Protein AF-A0A958D9F0-F1 (afdb_monomer_lite)

Radius of gyration: 29.52 Å; chains: 1; bounding box: 54×74×87 Å

Sequence (270 aa):
QAGATTAYIAANFNNSGSPGTISNWMLTPEMSMSDGDTLSFWTRTVTGSTFPDRLQVRLSTAGSSTNVGVGANDVGDFTTLLLDINPSLLQGGYPDDWAQYTITLSGLPGGMADGRVAWRYFVTDAGPTGANSNYIGIDTVEYVAGMAEPCTALADIPWLSVSPSNGSNGGGTNTNVTATFDSTGLADGVYTGNLCITSNDPDAGPGNGTDLVIVPVTLTVRPPTAVVVTNLAAESADLPAGGTAAAVSAFLAALLTVVVVSYRQRRQRR

Secondary structure (DSSP, 8-state):
--SSTT-SEEEEGGGS-SSEEEEEEEEPPPEEEETT-EEEEEEE--TT--SPP-EEEEEE-STT-----SSTT--TT--EEEEEESTT--TT-S-SS-EEEEEE----GGGEEEEEEEEEEEEEEESTTSSS--EEEEEEEEEE------S--TTT-TTEEEESSS----TT-----EEEE--TTPPSEEEEEEEEEE---SS--TTTSSSEEEEEEEEEE--------TT---------TTPPPPP-----------------PPPPP-

Structure (mmCIF, N/CA/C/O backbone):
data_AF-A0A958D9F0-F1
#
_entry.id   AF-A0A958D9F0-F1
#
loop_
_atom_site.group_PDB
_atom_site.id
_atom_site.type_symbol
_atom_site.label_atom_id
_atom_site.label_alt_id
_atom_site.label_comp_id
_atom_site.label_asym_id
_atom_site.label_entity_id
_atom_site.label_seq_id
_atom_site.pdbx_PDB_ins_code
_atom_site.Cartn_x
_atom_site.Cartn_y
_atom_site.Cartn_z
_atom_site.occupancy
_atom_site.B_iso_or_equiv
_atom_site.auth_seq_id
_atom_site.auth_comp_id
_atom_site.auth_asym_id
_atom_site.auth_atom_id
_atom_site.pdbx_PDB_model_num
ATOM 1 N N . GLN A 1 1 ? -0.375 -14.388 -13.442 1.00 80.38 1 GLN A N 1
ATOM 2 C CA . GLN A 1 1 ? -0.510 -13.550 -14.648 1.00 80.38 1 GLN A CA 1
ATOM 3 C C . GLN A 1 1 ? -1.707 -14.047 -15.446 1.00 80.38 1 GLN A C 1
ATOM 5 O O . GLN A 1 1 ? -1.878 -15.260 -15.538 1.00 80.38 1 GLN A O 1
ATOM 10 N N . ALA A 1 2 ? -2.558 -13.153 -15.945 1.00 80.00 2 ALA A N 1
ATOM 11 C CA . ALA A 1 2 ? -3.801 -13.494 -16.636 1.00 80.00 2 ALA A CA 1
ATOM 12 C C . ALA A 1 2 ? -3.935 -12.720 -17.957 1.00 80.00 2 ALA A C 1
ATOM 14 O O . ALA A 1 2 ? -3.364 -11.653 -18.122 1.00 80.00 2 ALA A O 1
ATOM 15 N N . GLY A 1 3 ? -4.725 -13.243 -18.897 1.00 88.12 3 GLY A N 1
ATOM 16 C CA . GLY A 1 3 ? -4.931 -12.606 -20.201 1.00 88.12 3 GLY A CA 1
ATOM 17 C C . GLY A 1 3 ? -3.879 -12.979 -21.253 1.00 88.12 3 GLY A C 1
ATOM 18 O O . GLY A 1 3 ? -3.130 -13.944 -21.103 1.00 88.12 3 GLY A O 1
ATOM 19 N N . ALA A 1 4 ? -3.879 -12.250 -22.374 1.00 88.12 4 ALA A N 1
ATOM 20 C CA . ALA A 1 4 ? -2.967 -12.503 -23.490 1.00 88.12 4 ALA A CA 1
ATOM 21 C C . ALA A 1 4 ? -1.508 -12.184 -23.120 1.00 88.12 4 ALA A C 1
ATOM 23 O O . ALA A 1 4 ? -1.243 -11.352 -22.258 1.00 88.12 4 ALA A O 1
ATOM 24 N N . THR A 1 5 ? -0.547 -12.780 -23.830 1.00 83.50 5 THR A N 1
ATOM 25 C CA . THR A 1 5 ? 0.891 -12.653 -23.525 1.00 83.50 5 THR A CA 1
ATOM 26 C C . THR A 1 5 ? 1.412 -11.215 -23.522 1.00 83.50 5 THR A C 1
ATOM 28 O O . THR A 1 5 ? 2.431 -10.960 -22.899 1.00 83.50 5 THR A O 1
ATOM 31 N N . THR A 1 6 ? 0.741 -10.279 -24.198 1.00 85.81 6 THR A N 1
ATOM 32 C CA . THR A 1 6 ? 1.106 -8.851 -24.256 1.00 85.81 6 THR A CA 1
ATOM 33 C C . THR A 1 6 ? 0.121 -7.943 -23.513 1.00 85.81 6 THR A C 1
ATOM 35 O O . THR A 1 6 ? 0.161 -6.729 -23.690 1.00 85.81 6 THR A O 1
ATOM 38 N N . ALA A 1 7 ? -0.806 -8.503 -22.734 1.00 91.62 7 ALA A N 1
ATOM 39 C CA . ALA A 1 7 ? -1.847 -7.752 -22.037 1.00 91.62 7 ALA A CA 1
ATOM 40 C C . ALA A 1 7 ? -1.385 -7.326 -20.637 1.00 91.62 7 ALA A C 1
ATOM 42 O O . ALA A 1 7 ? -1.917 -7.787 -19.639 1.00 91.62 7 ALA A O 1
ATOM 43 N N . TYR A 1 8 ? -0.384 -6.451 -20.571 1.00 95.69 8 TYR A N 1
ATOM 44 C CA . TYR A 1 8 ? 0.143 -5.915 -19.316 1.00 95.69 8 TYR A CA 1
ATOM 45 C C . TYR A 1 8 ? 0.660 -4.488 -19.517 1.00 95.69 8 TYR A C 1
ATOM 47 O O . TYR A 1 8 ? 0.992 -4.093 -20.638 1.00 95.69 8 TYR A O 1
ATOM 55 N N . ILE A 1 9 ? 0.733 -3.699 -18.443 1.00 96.69 9 ILE A N 1
ATOM 56 C CA . ILE A 1 9 ? 1.327 -2.359 -18.516 1.00 96.69 9 ILE A CA 1
ATOM 57 C C . ILE A 1 9 ? 2.844 -2.462 -18.409 1.00 96.69 9 ILE A C 1
ATOM 59 O O . ILE A 1 9 ? 3.362 -3.297 -17.667 1.00 96.69 9 ILE A O 1
ATOM 63 N N . ALA A 1 10 ? 3.566 -1.617 -19.142 1.00 97.31 10 ALA A N 1
ATOM 64 C CA . ALA A 1 10 ? 5.017 -1.657 -19.159 1.00 97.31 10 ALA A CA 1
ATOM 65 C C . ALA A 1 10 ? 5.670 -0.279 -19.252 1.00 97.31 10 ALA A C 1
ATOM 67 O O . ALA A 1 10 ? 5.085 0.679 -19.756 1.00 97.31 10 ALA A O 1
ATOM 68 N N . ALA A 1 11 ? 6.916 -0.220 -18.794 1.00 97.56 11 ALA A N 1
ATOM 69 C CA . ALA A 1 11 ? 7.827 0.908 -18.947 1.00 97.5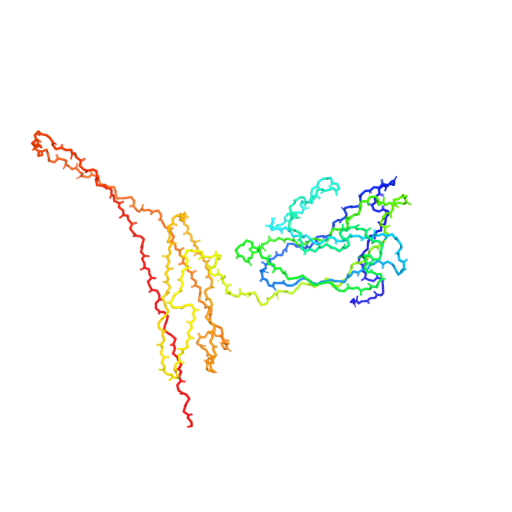6 11 ALA A CA 1
ATOM 70 C C . ALA A 1 11 ? 9.237 0.379 -19.228 1.00 97.56 11 ALA A C 1
ATOM 72 O O . ALA A 1 11 ? 9.527 -0.786 -18.950 1.00 97.56 11 ALA A O 1
ATOM 73 N N . ASN A 1 12 ? 10.111 1.211 -19.792 1.00 97.38 12 ASN A N 1
ATOM 74 C CA . ASN A 1 12 ? 11.469 0.794 -20.128 1.00 97.38 12 ASN A CA 1
ATOM 75 C C . ASN A 1 12 ? 12.498 1.899 -19.872 1.00 97.38 12 ASN A C 1
ATOM 77 O O . ASN A 1 12 ? 12.162 2.999 -19.431 1.00 97.38 12 ASN A O 1
ATOM 81 N N . PHE A 1 13 ? 13.761 1.599 -20.156 1.00 96.62 13 PHE A N 1
ATOM 82 C CA . PHE A 1 13 ? 14.890 2.504 -19.955 1.00 96.62 13 PHE A CA 1
ATOM 83 C C . PHE A 1 13 ? 14.732 3.869 -20.654 1.00 96.62 13 PHE A C 1
ATOM 85 O O . PHE A 1 13 ? 15.334 4.845 -20.223 1.00 96.62 13 PHE A O 1
ATOM 92 N N . ASN A 1 14 ? 13.893 4.003 -21.692 1.00 96.81 14 ASN A N 1
ATOM 93 C CA . ASN A 1 14 ? 13.669 5.287 -22.376 1.00 96.81 14 ASN A CA 1
ATOM 94 C C . ASN A 1 14 ? 12.829 6.281 -21.561 1.00 96.81 14 ASN A C 1
ATOM 96 O O . ASN A 1 14 ? 12.623 7.414 -21.991 1.00 96.81 14 ASN A O 1
ATOM 100 N N . ASN A 1 15 ? 12.340 5.888 -20.385 1.00 95.12 15 ASN A N 1
ATOM 101 C CA . ASN A 1 15 ? 11.596 6.758 -19.481 1.00 95.12 15 ASN A CA 1
ATOM 102 C C . ASN A 1 15 ? 12.485 7.731 -18.671 1.00 95.12 15 ASN A C 1
ATOM 104 O O . ASN A 1 15 ? 12.001 8.356 -17.728 1.00 95.12 15 ASN A O 1
ATOM 108 N N . SER A 1 16 ? 13.763 7.895 -19.026 1.00 92.38 16 SER A N 1
ATOM 109 C CA . SER A 1 16 ? 14.642 8.955 -18.516 1.00 92.38 16 SER A CA 1
ATOM 110 C C . SER A 1 16 ? 15.603 9.478 -19.589 1.00 92.38 16 SER A C 1
ATOM 112 O O . SER A 1 16 ? 15.733 8.902 -20.666 1.00 92.38 16 SER A O 1
ATOM 114 N N . GLY A 1 17 ? 16.320 10.565 -19.272 1.00 86.56 17 GLY A N 1
ATOM 115 C CA . GLY A 1 17 ? 17.496 11.000 -20.037 1.00 86.56 17 GLY A CA 1
ATOM 116 C C . GLY A 1 17 ? 18.669 10.010 -19.951 1.00 86.56 17 GLY A C 1
ATOM 117 O O . GLY A 1 17 ? 18.538 8.941 -19.357 1.00 86.56 17 GLY A O 1
ATOM 118 N N . SER A 1 18 ? 19.818 10.374 -20.533 1.00 85.38 18 SER A N 1
ATOM 119 C CA . SER A 1 18 ? 20.969 9.475 -20.707 1.00 85.38 18 SER A CA 1
ATOM 120 C C . SER A 1 18 ? 22.275 10.066 -20.134 1.00 85.38 18 SER A C 1
ATOM 122 O O . SER A 1 18 ? 22.857 10.940 -20.781 1.00 85.38 18 SER A O 1
ATOM 124 N N . PRO A 1 19 ? 22.765 9.604 -18.963 1.00 88.19 19 PRO A N 1
ATOM 125 C CA . PRO A 1 19 ? 22.034 8.838 -17.951 1.00 88.19 19 PRO A CA 1
ATOM 126 C C . PRO A 1 19 ? 21.016 9.718 -17.205 1.00 88.19 19 PRO A C 1
ATOM 128 O O . PRO A 1 19 ? 21.097 10.949 -17.211 1.00 88.19 19 PRO A O 1
ATOM 131 N N . GLY A 1 20 ? 20.043 9.090 -16.554 1.00 95.44 20 GLY A N 1
ATOM 132 C CA . GLY A 1 20 ? 18.976 9.773 -15.832 1.00 95.44 20 GLY A CA 1
ATOM 133 C C . GLY A 1 20 ? 18.489 9.005 -14.608 1.00 95.44 20 GLY A C 1
ATOM 134 O O . GLY A 1 20 ? 19.085 8.024 -14.172 1.00 95.44 20 GLY A O 1
ATOM 135 N N . THR A 1 21 ? 17.398 9.486 -14.017 1.00 97.88 21 THR A N 1
ATOM 136 C CA . THR A 1 21 ? 16.656 8.761 -12.978 1.00 97.88 21 THR A CA 1
ATOM 137 C C . THR A 1 21 ? 15.230 8.572 -13.464 1.00 97.88 21 THR A C 1
ATOM 139 O O . THR A 1 21 ? 14.540 9.558 -13.729 1.00 97.88 21 THR A O 1
ATOM 142 N N . ILE A 1 22 ? 14.794 7.323 -13.603 1.00 98.44 22 ILE A N 1
ATOM 143 C CA . ILE A 1 22 ? 13.391 7.004 -13.866 1.00 98.44 22 ILE A CA 1
ATOM 144 C C . ILE A 1 22 ? 12.630 7.143 -12.551 1.00 98.44 22 ILE A C 1
ATOM 146 O O . ILE A 1 22 ? 13.085 6.665 -11.515 1.00 98.44 22 ILE A O 1
ATOM 150 N N . SER A 1 23 ? 11.473 7.799 -12.597 1.00 98.06 23 SER A N 1
ATOM 151 C CA . SER A 1 23 ? 10.522 7.880 -11.487 1.00 98.06 23 SER A CA 1
ATOM 152 C C . SER A 1 23 ? 9.098 7.923 -12.043 1.00 98.06 23 SER A C 1
ATOM 154 O O . SER A 1 23 ? 8.400 8.931 -11.925 1.00 98.06 23 SER A O 1
ATOM 156 N N . ASN A 1 24 ? 8.677 6.830 -12.678 1.00 97.81 24 ASN A N 1
ATOM 157 C CA . ASN A 1 24 ? 7.321 6.707 -13.211 1.00 97.81 24 ASN A CA 1
ATOM 158 C C . ASN A 1 24 ? 6.371 6.222 -12.124 1.00 97.81 24 ASN A C 1
ATOM 160 O O . ASN A 1 24 ? 6.709 5.288 -11.398 1.00 97.81 24 ASN A O 1
ATOM 164 N N . TRP A 1 25 ? 5.173 6.795 -12.076 1.00 98.44 25 TRP A N 1
ATOM 165 C CA . TRP A 1 25 ? 4.159 6.466 -11.082 1.00 98.44 25 TRP A CA 1
ATOM 166 C C . TRP A 1 25 ? 2.880 5.956 -11.747 1.00 98.44 25 TRP A C 1
ATOM 168 O O . TRP A 1 25 ? 2.369 6.576 -12.678 1.00 98.44 25 TRP A O 1
ATOM 178 N N . MET A 1 26 ? 2.350 4.847 -11.237 1.00 98.00 26 MET A N 1
ATOM 179 C CA . MET A 1 26 ? 1.014 4.341 -11.547 1.00 98.00 26 MET A CA 1
ATOM 180 C C . MET A 1 26 ? 0.221 4.256 -10.247 1.00 98.00 26 MET A C 1
ATOM 182 O O . MET A 1 26 ? 0.667 3.608 -9.304 1.00 98.00 26 MET A O 1
ATOM 186 N N . LEU A 1 27 ? -0.929 4.922 -10.194 1.00 98.50 27 LEU A N 1
ATOM 187 C CA . LEU A 1 27 ? -1.741 5.067 -8.987 1.00 98.50 27 LEU A CA 1
ATOM 188 C C . LEU A 1 27 ? -3.042 4.276 -9.144 1.00 98.50 27 LEU A C 1
ATOM 190 O O . LEU A 1 27 ? -3.642 4.276 -10.221 1.00 98.50 27 LEU A O 1
ATOM 194 N N . THR A 1 28 ? -3.518 3.664 -8.061 1.00 98.06 28 THR A N 1
ATOM 195 C CA . THR A 1 28 ? -4.908 3.200 -7.978 1.00 98.06 28 THR A CA 1
ATOM 196 C C . THR A 1 28 ? -5.877 4.390 -8.029 1.00 98.06 28 THR A C 1
ATOM 198 O O . THR A 1 28 ? -5.483 5.529 -7.736 1.00 98.06 28 THR A O 1
ATOM 201 N N . PRO A 1 29 ? -7.172 4.165 -8.322 1.00 97.56 29 PRO A N 1
ATOM 202 C CA . PRO A 1 29 ? -8.240 5.036 -7.834 1.00 97.56 29 PRO A CA 1
ATOM 203 C C . PRO A 1 29 ? -8.142 5.262 -6.314 1.00 97.56 29 PRO A C 1
ATOM 205 O O . PRO A 1 29 ? -7.420 4.546 -5.618 1.00 97.56 29 PRO A O 1
ATOM 208 N N . GLU A 1 30 ? -8.858 6.267 -5.809 1.00 96.31 30 GLU A N 1
ATOM 209 C CA . GLU A 1 30 ? -9.029 6.409 -4.362 1.00 96.31 30 GLU A CA 1
ATOM 210 C C . GLU A 1 30 ? -9.806 5.200 -3.844 1.00 96.31 30 GLU A C 1
ATOM 212 O O . GLU A 1 30 ? -10.760 4.743 -4.479 1.00 96.31 30 GLU A O 1
ATOM 217 N N . MET A 1 31 ? -9.354 4.665 -2.721 1.00 94.06 31 MET A N 1
ATOM 218 C CA . MET A 1 31 ? -9.863 3.445 -2.121 1.00 94.06 31 MET A CA 1
ATOM 219 C C . MET A 1 31 ? -9.919 3.601 -0.607 1.00 94.06 31 MET A C 1
ATOM 221 O O . MET A 1 31 ? -9.031 4.212 -0.010 1.00 94.06 31 MET A O 1
ATOM 225 N N . SER A 1 32 ? -10.944 3.007 -0.005 1.00 90.69 32 SER A N 1
ATOM 226 C CA . SER A 1 32 ? -11.011 2.814 1.440 1.00 90.69 32 SER A CA 1
ATOM 227 C C . SER A 1 32 ? -10.245 1.546 1.793 1.00 90.69 32 SER A C 1
ATOM 229 O O . SER A 1 32 ? -10.566 0.475 1.281 1.00 90.69 32 SER A O 1
ATOM 231 N N . MET A 1 33 ? -9.224 1.687 2.633 1.00 92.56 33 MET A N 1
ATOM 232 C CA . MET A 1 33 ? -8.321 0.617 3.053 1.00 92.56 33 MET A CA 1
ATOM 233 C C . MET A 1 33 ? -8.465 0.337 4.540 1.00 92.56 33 MET A C 1
ATOM 235 O O . MET A 1 3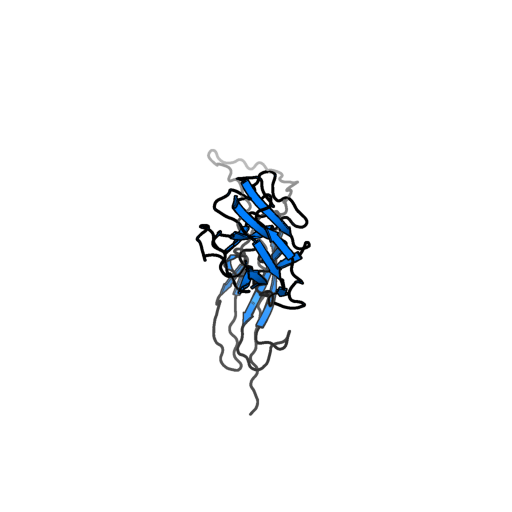3 ? -8.760 1.236 5.326 1.00 92.56 33 MET A O 1
ATOM 239 N N . SER A 1 34 ? -8.220 -0.906 4.926 1.00 87.75 34 SER A N 1
ATOM 240 C CA . SER A 1 34 ? -8.181 -1.385 6.302 1.00 87.75 34 SER A CA 1
ATOM 241 C C . SER A 1 34 ? -6.935 -2.234 6.542 1.00 87.75 34 SER A C 1
ATOM 243 O O . SER A 1 34 ? -6.392 -2.866 5.631 1.00 87.75 34 SER A O 1
ATOM 245 N N . ASP A 1 35 ? -6.471 -2.247 7.787 1.00 84.75 35 ASP A N 1
ATOM 246 C CA . ASP A 1 35 ? -5.436 -3.183 8.210 1.00 84.75 35 ASP A CA 1
ATOM 247 C C . ASP A 1 35 ? -5.931 -4.625 7.994 1.00 84.75 35 ASP A C 1
ATOM 249 O O . ASP A 1 35 ? -7.084 -4.961 8.274 1.00 84.75 35 ASP A O 1
ATOM 253 N N . GLY A 1 36 ? -5.060 -5.478 7.455 1.00 82.25 36 GLY A N 1
ATOM 254 C CA . GLY A 1 36 ? -5.389 -6.845 7.043 1.00 82.25 36 GLY A CA 1
ATOM 255 C C . GLY A 1 36 ? -5.802 -6.990 5.575 1.00 82.25 36 GLY A C 1
ATOM 256 O O . GLY A 1 36 ? -5.791 -8.112 5.062 1.00 82.25 36 GLY A O 1
ATOM 257 N N . ASP A 1 37 ? -6.089 -5.894 4.866 1.00 91.50 37 ASP A N 1
ATOM 258 C CA . ASP A 1 37 ? -6.314 -5.939 3.420 1.00 91.50 37 ASP A CA 1
ATOM 259 C C . ASP A 1 37 ? -5.079 -6.431 2.675 1.00 91.50 37 ASP A C 1
ATOM 261 O O . ASP A 1 37 ? -3.943 -6.184 3.085 1.00 91.50 37 ASP A O 1
ATOM 265 N N . THR A 1 38 ? -5.288 -7.110 1.547 1.00 93.25 38 THR A N 1
ATOM 266 C CA . THR A 1 38 ? -4.186 -7.609 0.724 1.00 93.25 38 THR A CA 1
ATOM 267 C C . THR A 1 38 ? -4.192 -7.002 -0.668 1.00 93.25 38 THR A C 1
ATOM 269 O O . THR A 1 38 ? -5.218 -6.914 -1.341 1.00 93.25 38 THR A O 1
ATOM 272 N N . LEU A 1 39 ? -3.007 -6.599 -1.112 1.00 97.06 39 LEU A N 1
ATOM 273 C CA . LEU A 1 39 ? -2.726 -6.188 -2.478 1.00 97.06 39 LEU A CA 1
ATOM 274 C C . LEU A 1 39 ? -1.763 -7.199 -3.089 1.00 97.06 39 LEU A C 1
ATOM 276 O O . LEU A 1 39 ? -0.665 -7.392 -2.565 1.00 97.06 39 LEU A O 1
ATOM 280 N N . SER A 1 40 ? -2.138 -7.808 -4.209 1.00 97.25 40 SER A N 1
ATOM 281 C CA . SER A 1 40 ? -1.246 -8.660 -4.987 1.00 97.25 40 SER A CA 1
ATOM 282 C C . SER A 1 40 ? -1.091 -8.165 -6.418 1.00 97.25 40 SER A C 1
ATOM 284 O O . SER A 1 40 ? -1.963 -7.490 -6.962 1.00 97.25 40 SER A O 1
ATOM 286 N N . PHE A 1 41 ? 0.056 -8.450 -7.024 1.00 98.56 41 PHE A N 1
ATOM 287 C CA . PHE A 1 41 ? 0.327 -8.143 -8.425 1.00 98.56 41 PHE A CA 1
ATOM 288 C C . PHE A 1 41 ? 1.456 -9.023 -8.954 1.00 98.56 41 PHE A C 1
ATOM 290 O O . PHE A 1 41 ? 2.250 -9.573 -8.190 1.00 98.56 41 PHE A O 1
ATOM 297 N N . TRP A 1 42 ? 1.544 -9.136 -10.274 1.00 98.50 42 TRP A N 1
ATOM 298 C CA . TRP A 1 42 ? 2.625 -9.827 -10.965 1.00 98.50 42 TRP A CA 1
ATOM 299 C C . TRP A 1 42 ? 3.568 -8.819 -11.600 1.00 98.50 42 TRP A C 1
ATOM 301 O O . TRP A 1 42 ? 3.124 -7.815 -12.155 1.00 98.50 42 TRP A O 1
ATOM 311 N N . THR A 1 43 ? 4.868 -9.093 -11.548 1.00 98.69 43 THR A N 1
ATOM 312 C CA . THR A 1 43 ? 5.867 -8.259 -12.213 1.00 98.69 43 THR A CA 1
ATOM 313 C C . THR A 1 43 ? 7.027 -9.078 -12.761 1.00 98.69 43 THR A C 1
ATOM 315 O O . THR A 1 43 ? 7.310 -10.169 -12.261 1.00 98.69 43 THR A O 1
ATOM 318 N N . ARG A 1 44 ? 7.673 -8.565 -13.810 1.00 98.06 44 ARG A N 1
ATOM 319 C CA . ARG A 1 44 ? 8.910 -9.121 -14.377 1.00 98.06 44 ARG A CA 1
ATOM 320 C C . ARG A 1 44 ? 9.702 -8.094 -15.174 1.00 98.06 44 ARG A C 1
ATOM 322 O O . ARG A 1 44 ? 9.136 -7.090 -15.612 1.00 98.06 44 ARG A O 1
ATOM 329 N N . THR A 1 45 ? 10.972 -8.389 -15.418 1.00 98.12 45 THR A N 1
ATOM 330 C CA . THR A 1 45 ? 11.770 -7.824 -16.513 1.00 98.12 45 THR A CA 1
ATOM 331 C C . THR A 1 45 ? 11.800 -8.793 -17.705 1.00 98.12 45 THR A C 1
ATOM 333 O O . THR A 1 45 ? 10.995 -9.725 -17.787 1.00 98.12 45 THR A O 1
ATOM 336 N N . VAL A 1 46 ? 12.677 -8.553 -18.677 1.00 95.75 46 VAL A N 1
ATOM 337 C CA . VAL A 1 46 ? 12.941 -9.490 -19.778 1.00 95.75 46 VAL A CA 1
ATOM 338 C C . VAL A 1 46 ? 13.889 -10.606 -19.333 1.00 95.75 46 VAL A C 1
ATOM 340 O O . VAL A 1 46 ? 14.831 -10.368 -18.578 1.00 95.75 46 VAL A O 1
ATOM 343 N N . THR A 1 47 ? 13.665 -11.819 -19.839 1.00 95.94 47 THR A N 1
ATOM 344 C CA . THR A 1 47 ? 14.489 -12.998 -19.534 1.00 95.94 47 THR A CA 1
ATOM 345 C C . THR A 1 47 ? 15.971 -12.726 -19.798 1.00 95.94 47 THR A C 1
ATOM 347 O O . THR A 1 47 ? 16.339 -12.281 -20.888 1.00 95.94 47 THR A O 1
ATOM 350 N N . GLY A 1 48 ? 16.825 -12.998 -18.806 1.00 94.88 48 GLY A N 1
ATOM 351 C CA . GLY A 1 48 ? 18.269 -12.779 -18.914 1.00 94.88 48 GLY A CA 1
ATOM 352 C C . GLY A 1 48 ? 18.712 -11.310 -18.894 1.00 94.88 48 GLY A C 1
ATOM 353 O O . GLY A 1 48 ? 19.824 -11.018 -19.335 1.00 94.88 48 GLY A O 1
ATOM 354 N N . SER A 1 49 ? 17.878 -10.379 -18.409 1.00 96.44 49 SER A N 1
ATOM 355 C CA . SER A 1 49 ? 18.269 -8.969 -18.267 1.00 96.44 49 SER A CA 1
ATOM 356 C C . SER A 1 49 ? 19.529 -8.819 -17.407 1.00 96.44 49 SER A C 1
ATOM 358 O O . SER A 1 49 ? 19.596 -9.287 -16.270 1.00 96.44 49 SER A O 1
ATOM 360 N N . THR A 1 50 ? 20.531 -8.115 -17.935 1.00 97.00 50 THR A N 1
ATOM 361 C CA . THR A 1 50 ? 21.753 -7.755 -17.199 1.00 97.00 50 THR A CA 1
ATOM 362 C C . THR A 1 50 ? 21.685 -6.366 -16.571 1.00 97.00 50 THR A C 1
ATOM 364 O O . THR A 1 50 ? 22.585 -6.000 -15.824 1.00 97.00 50 THR A O 1
ATOM 367 N N . PHE A 1 51 ? 20.636 -5.598 -16.867 1.00 97.81 51 PHE A N 1
ATOM 368 C CA . PHE A 1 51 ? 20.433 -4.247 -16.354 1.00 97.81 51 PHE A CA 1
ATOM 369 C C . PHE A 1 51 ? 19.431 -4.295 -15.193 1.00 97.81 51 PHE A C 1
ATOM 371 O O . PHE A 1 51 ? 18.296 -4.741 -15.394 1.00 97.81 51 PHE A O 1
ATOM 378 N N . PRO A 1 52 ? 19.828 -3.877 -13.981 1.00 98.31 52 PRO A N 1
ATOM 379 C CA . PRO A 1 52 ? 18.957 -3.916 -12.814 1.00 98.31 52 PRO A CA 1
ATOM 380 C C . PRO A 1 52 ? 17.744 -2.990 -12.951 1.00 98.31 52 PRO A C 1
ATOM 382 O O . PRO A 1 52 ? 17.881 -1.792 -13.200 1.00 98.31 52 PRO A O 1
ATOM 385 N N . ASP A 1 53 ? 16.556 -3.542 -12.716 1.00 98.75 53 ASP A N 1
ATOM 386 C CA . ASP A 1 53 ? 15.305 -2.803 -12.538 1.00 98.75 53 ASP A CA 1
ATOM 387 C C . ASP A 1 53 ? 14.924 -2.756 -11.046 1.00 98.75 53 ASP A C 1
ATOM 389 O O . ASP A 1 53 ? 15.323 -3.635 -10.279 1.00 98.75 53 ASP A O 1
ATOM 393 N N . ARG A 1 54 ? 14.150 -1.745 -10.626 1.00 98.81 54 ARG A N 1
ATOM 394 C CA . ARG A 1 54 ? 13.614 -1.606 -9.258 1.00 98.81 54 ARG A CA 1
ATOM 395 C C . ARG A 1 54 ? 12.189 -1.076 -9.277 1.00 98.81 54 ARG A C 1
ATOM 397 O O . ARG A 1 54 ? 11.891 -0.096 -9.959 1.00 98.81 54 ARG A O 1
ATOM 404 N N . LEU A 1 55 ? 11.327 -1.683 -8.467 1.00 98.88 55 LEU A N 1
ATOM 405 C CA . LEU A 1 55 ? 9.928 -1.289 -8.320 1.00 98.88 55 LEU A CA 1
ATOM 406 C C . LEU A 1 55 ? 9.600 -1.096 -6.843 1.00 98.88 55 LEU A C 1
ATOM 408 O O . LEU A 1 55 ? 9.782 -2.007 -6.038 1.00 98.88 55 LEU A O 1
ATOM 412 N N . GLN A 1 56 ? 9.085 0.082 -6.505 1.00 98.94 56 GLN A N 1
ATOM 413 C CA . GLN A 1 56 ? 8.532 0.361 -5.185 1.00 98.94 56 GLN A CA 1
ATOM 414 C C . GLN A 1 56 ? 7.010 0.283 -5.229 1.00 98.94 56 GLN A C 1
ATOM 416 O O . GLN A 1 56 ? 6.394 0.706 -6.207 1.00 98.94 56 GLN A O 1
ATOM 421 N N . VAL A 1 57 ? 6.409 -0.185 -4.140 1.00 98.81 57 VAL A N 1
ATOM 422 C CA . VAL A 1 57 ? 4.984 -0.009 -3.858 1.00 98.81 57 VAL A CA 1
ATOM 423 C C . VAL A 1 57 ? 4.864 0.926 -2.668 1.00 98.81 57 VAL A C 1
ATOM 425 O O . VAL A 1 57 ? 5.492 0.706 -1.631 1.00 98.81 57 VAL A O 1
ATOM 428 N N . ARG A 1 58 ? 4.099 2.001 -2.830 1.00 98.75 58 ARG A N 1
ATOM 429 C CA . ARG A 1 58 ? 3.968 3.073 -1.845 1.00 98.75 58 ARG A CA 1
ATOM 430 C C . ARG A 1 58 ? 2.512 3.398 -1.574 1.00 98.75 58 ARG A C 1
ATOM 432 O O . ARG A 1 58 ? 1.678 3.282 -2.463 1.00 98.75 58 ARG A O 1
ATOM 439 N N . LEU A 1 59 ? 2.232 3.836 -0.359 1.00 98.44 59 LEU A N 1
ATOM 440 C CA . LEU A 1 59 ? 0.900 4.161 0.128 1.00 98.44 59 LEU A CA 1
ATOM 441 C C . LEU A 1 59 ? 0.822 5.643 0.498 1.00 98.44 59 LEU A C 1
ATOM 443 O O . LEU A 1 59 ? 1.740 6.188 1.114 1.00 98.44 59 LEU A O 1
ATOM 447 N N . SER A 1 60 ? -0.302 6.259 0.147 1.00 98.44 60 SER A N 1
ATOM 448 C CA . SER A 1 60 ? -0.745 7.546 0.672 1.00 98.44 60 SER A CA 1
ATOM 449 C C . SER A 1 60 ? -2.099 7.378 1.352 1.00 98.44 60 SER A C 1
ATOM 451 O O . SER A 1 60 ? -2.984 6.740 0.789 1.00 98.44 60 SER A O 1
ATOM 453 N N . THR A 1 61 ? -2.270 7.985 2.527 1.00 96.75 61 THR A N 1
ATOM 454 C CA . THR A 1 61 ? -3.558 8.107 3.237 1.00 96.75 61 THR A CA 1
ATOM 455 C C . THR A 1 61 ? -4.138 9.522 3.116 1.00 96.75 61 THR A C 1
ATOM 457 O O . THR A 1 61 ? -4.930 9.954 3.950 1.00 96.75 61 THR A O 1
ATOM 460 N N . ALA A 1 62 ? -3.697 10.294 2.115 1.00 96.69 62 ALA A N 1
ATOM 461 C CA . ALA A 1 62 ? -4.154 11.660 1.857 1.00 96.69 62 ALA A CA 1
ATOM 462 C C . ALA A 1 62 ? -5.409 11.692 0.958 1.00 96.69 62 ALA A C 1
ATOM 464 O O . ALA A 1 62 ? -5.521 12.542 0.068 1.00 96.69 62 ALA A O 1
ATOM 465 N N . GLY A 1 63 ? -6.332 10.742 1.161 1.00 94.75 63 GLY A N 1
ATOM 466 C CA . GLY A 1 63 ? -7.568 10.599 0.390 1.00 94.75 63 GLY A CA 1
ATOM 467 C C . GLY A 1 63 ? -7.330 10.626 -1.122 1.00 94.75 63 GLY A C 1
ATOM 468 O O . GLY A 1 63 ? -6.463 9.931 -1.657 1.00 94.75 63 GLY A O 1
ATOM 469 N N . SER A 1 64 ? -8.071 11.492 -1.813 1.00 95.88 64 SER A N 1
ATOM 470 C CA . SER A 1 64 ? -8.036 11.621 -3.273 1.00 95.88 64 SER A CA 1
ATOM 471 C C . SER A 1 64 ? -6.717 12.125 -3.881 1.00 95.88 64 SER A C 1
ATOM 473 O O . SER A 1 64 ? -6.602 12.093 -5.113 1.00 95.88 64 SER A O 1
ATOM 475 N N . SER A 1 65 ? -5.732 12.563 -3.082 1.00 97.69 65 SER A N 1
ATOM 476 C CA . SER A 1 65 ? -4.496 13.184 -3.579 1.00 97.69 65 SER A CA 1
ATOM 477 C C . SER A 1 65 ? -3.763 12.326 -4.616 1.00 97.69 65 SER A C 1
ATOM 479 O O . SER A 1 65 ? -3.714 11.099 -4.540 1.00 97.69 65 SER A O 1
ATOM 481 N N . THR A 1 66 ? -3.165 12.995 -5.601 1.00 98.19 66 THR A N 1
ATOM 482 C CA . THR A 1 66 ? -2.286 12.395 -6.617 1.00 98.19 66 THR A CA 1
ATOM 483 C C . THR A 1 66 ? -0.893 13.026 -6.608 1.00 98.19 66 THR A C 1
ATOM 485 O O . THR A 1 66 ? -0.150 12.906 -7.582 1.00 98.19 66 THR A O 1
ATOM 488 N N . ASN A 1 67 ? -0.540 13.758 -5.550 1.00 98.50 67 ASN A N 1
ATOM 489 C CA . ASN A 1 67 ? 0.736 14.452 -5.456 1.00 98.50 67 ASN A CA 1
ATOM 490 C C . ASN A 1 67 ? 1.879 13.456 -5.206 1.00 98.50 67 ASN A C 1
ATOM 492 O O . ASN A 1 67 ? 2.008 12.911 -4.113 1.00 98.50 67 ASN A O 1
ATOM 496 N N . VAL A 1 68 ? 2.731 13.254 -6.212 1.00 98.38 68 VAL A N 1
ATOM 497 C CA . VAL A 1 68 ? 3.933 12.400 -6.139 1.00 98.38 68 VAL A CA 1
ATOM 498 C C . VAL A 1 68 ? 5.232 13.206 -6.001 1.00 98.38 68 VAL A C 1
ATOM 500 O O . VAL A 1 68 ? 6.322 12.637 -6.034 1.00 98.38 68 VAL A O 1
ATOM 503 N N . GLY A 1 69 ? 5.132 14.527 -5.824 1.00 97.56 69 GLY A N 1
ATOM 504 C CA . GLY A 1 69 ? 6.270 15.445 -5.804 1.00 97.56 69 GLY A CA 1
ATOM 505 C C . GLY A 1 69 ? 6.659 15.976 -7.187 1.00 97.56 69 GLY A C 1
ATOM 506 O O . GLY A 1 69 ? 5.969 15.739 -8.179 1.00 97.56 69 GLY A O 1
ATOM 507 N N . VAL A 1 70 ? 7.750 16.746 -7.242 1.00 95.56 70 VAL A N 1
ATOM 508 C CA . VAL A 1 70 ? 8.184 17.474 -8.450 1.00 95.56 70 VAL A CA 1
ATOM 509 C C . VAL A 1 70 ? 9.452 16.862 -9.040 1.00 95.56 70 VAL A C 1
ATOM 511 O O . VAL A 1 70 ? 9.571 16.706 -10.254 1.00 95.56 70 VAL A O 1
ATOM 514 N N . GLY A 1 71 ? 10.419 16.534 -8.188 1.00 95.62 71 GLY A N 1
ATOM 515 C CA . GLY A 1 71 ? 11.697 15.949 -8.556 1.00 95.62 71 GLY A CA 1
ATOM 516 C C . GLY A 1 71 ? 11.665 14.425 -8.616 1.00 95.62 71 GLY A C 1
ATOM 517 O O . GLY A 1 71 ? 10.849 13.760 -7.982 1.00 95.62 71 GLY A O 1
ATOM 518 N N . ALA A 1 72 ? 12.638 13.854 -9.328 1.00 95.88 72 ALA A N 1
ATOM 519 C CA . ALA A 1 72 ? 12.743 12.408 -9.505 1.00 95.88 72 ALA A CA 1
ATOM 520 C C . ALA A 1 72 ? 12.954 11.628 -8.196 1.00 95.88 72 ALA A C 1
ATOM 522 O O . ALA A 1 72 ? 12.695 10.435 -8.197 1.00 95.88 72 ALA A O 1
ATOM 523 N N . ASN A 1 73 ? 13.399 12.273 -7.108 1.00 96.56 73 ASN A N 1
ATOM 524 C CA . ASN A 1 73 ? 13.578 11.653 -5.787 1.00 96.56 73 ASN A CA 1
ATOM 525 C C . ASN A 1 73 ? 12.392 11.880 -4.841 1.00 96.56 73 ASN A C 1
ATOM 527 O O . ASN A 1 73 ? 12.299 11.212 -3.811 1.00 96.56 73 ASN A O 1
ATOM 531 N N . ASP A 1 74 ? 11.484 12.792 -5.183 1.00 98.12 74 ASP A N 1
ATOM 532 C CA . ASP A 1 74 ? 10.360 13.133 -4.322 1.00 98.12 74 ASP A CA 1
ATOM 533 C C . ASP A 1 74 ? 9.355 11.977 -4.275 1.00 98.12 74 ASP A C 1
ATOM 535 O O . ASP A 1 74 ? 9.322 11.116 -5.157 1.00 98.12 74 ASP A O 1
ATOM 539 N N . VAL A 1 75 ? 8.550 11.939 -3.217 1.00 98.44 75 VAL A N 1
ATOM 540 C CA . VAL A 1 75 ? 7.458 10.962 -3.063 1.00 98.44 75 VAL A CA 1
ATOM 541 C C . VAL A 1 75 ? 6.094 11.620 -2.879 1.00 98.44 75 VAL A C 1
ATOM 543 O O . VAL A 1 75 ? 5.088 10.917 -2.844 1.00 98.44 75 VAL A O 1
ATOM 546 N N . GLY A 1 76 ? 6.053 12.953 -2.761 1.00 98.44 76 GLY A N 1
ATOM 547 C CA . GLY A 1 76 ? 4.840 13.694 -2.426 1.00 98.44 76 GLY A CA 1
ATOM 548 C C . GLY A 1 76 ? 4.149 13.091 -1.203 1.00 98.44 76 GLY A C 1
ATOM 549 O O . GLY A 1 76 ? 4.785 12.896 -0.167 1.00 98.44 76 GLY A O 1
ATOM 550 N N . ASP A 1 77 ? 2.878 12.734 -1.358 1.00 98.50 77 ASP A N 1
ATOM 551 C CA . ASP A 1 77 ? 2.048 12.191 -0.280 1.00 98.50 77 ASP A CA 1
ATOM 552 C C . ASP A 1 77 ? 2.187 10.661 -0.116 1.00 98.50 77 ASP A C 1
ATOM 554 O O . ASP A 1 77 ? 1.586 10.083 0.790 1.00 98.50 77 ASP A O 1
ATOM 558 N N . PHE A 1 78 ? 2.973 9.983 -0.963 1.00 98.56 78 PHE A N 1
ATOM 559 C CA . PHE A 1 78 ? 3.189 8.524 -0.956 1.00 98.56 78 PHE A CA 1
ATOM 560 C C . PHE A 1 78 ? 4.384 8.127 -0.075 1.00 98.56 78 PHE A C 1
ATOM 562 O O . PHE A 1 78 ? 5.355 7.484 -0.507 1.00 98.56 78 PHE A O 1
ATOM 569 N N . THR A 1 79 ? 4.345 8.572 1.177 1.00 97.69 79 THR A N 1
ATOM 570 C CA . THR A 1 79 ? 5.470 8.492 2.116 1.00 97.69 79 THR A CA 1
ATOM 571 C C . THR A 1 79 ? 5.687 7.086 2.673 1.00 97.69 79 THR A C 1
ATOM 573 O O . THR A 1 79 ? 6.838 6.698 2.893 1.00 97.69 79 THR A O 1
ATOM 576 N N . 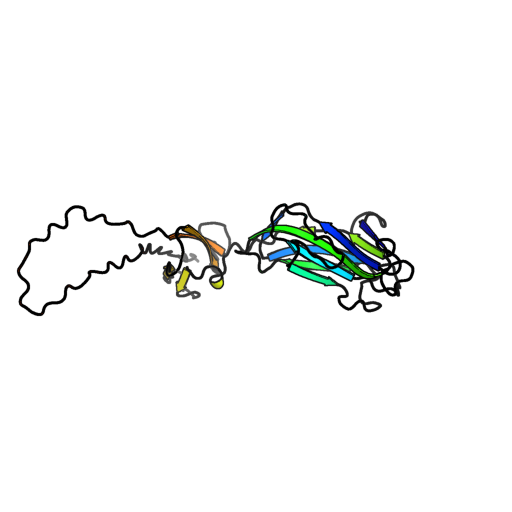THR A 1 80 ? 4.631 6.285 2.819 1.00 97.88 80 THR A N 1
ATOM 577 C CA . THR A 1 80 ? 4.717 4.913 3.333 1.00 97.88 80 THR A CA 1
ATOM 578 C C . THR A 1 80 ? 5.235 3.963 2.253 1.00 97.88 80 THR A C 1
ATOM 580 O O . THR A 1 80 ? 4.618 3.811 1.200 1.00 97.88 80 THR A O 1
ATOM 583 N N . LEU A 1 81 ? 6.375 3.310 2.497 1.00 98.44 81 LEU A N 1
ATOM 584 C CA . LEU A 1 81 ? 6.939 2.281 1.616 1.00 98.44 81 LEU A CA 1
ATOM 585 C C . LEU A 1 81 ? 6.414 0.902 2.035 1.00 98.44 81 LEU A C 1
ATOM 587 O O . LEU A 1 81 ? 6.740 0.433 3.120 1.00 98.44 81 LEU A O 1
ATOM 591 N N . LEU A 1 82 ? 5.626 0.262 1.170 1.00 98.31 82 LEU A N 1
ATOM 592 C CA . LEU A 1 82 ? 5.041 -1.059 1.418 1.00 98.31 82 LEU A CA 1
ATOM 593 C C . LEU A 1 82 ? 5.938 -2.202 0.927 1.00 98.31 82 LEU A C 1
ATOM 595 O O . LEU A 1 82 ? 6.033 -3.243 1.568 1.00 98.31 82 LEU A O 1
ATOM 599 N N . LEU A 1 83 ? 6.588 -2.016 -0.223 1.00 98.69 83 LEU A N 1
ATOM 600 C CA . LEU A 1 83 ? 7.471 -3.009 -0.833 1.00 98.69 83 LEU A CA 1
ATOM 601 C C . LEU A 1 83 ? 8.548 -2.314 -1.665 1.00 98.69 83 LEU A C 1
ATOM 603 O O . LEU A 1 83 ? 8.281 -1.303 -2.314 1.00 98.69 83 LEU A O 1
ATOM 607 N N . ASP A 1 84 ? 9.750 -2.886 -1.680 1.00 98.81 84 ASP A N 1
ATOM 608 C CA . ASP A 1 84 ? 10.864 -2.431 -2.507 1.00 98.81 84 ASP A CA 1
ATOM 609 C C . ASP A 1 84 ? 11.564 -3.637 -3.141 1.00 98.81 84 ASP A C 1
ATOM 611 O O . ASP A 1 84 ? 12.278 -4.386 -2.472 1.00 98.81 84 ASP A O 1
ATOM 615 N N . ILE A 1 85 ? 11.302 -3.869 -4.425 1.00 98.81 85 ILE A N 1
ATOM 616 C CA . ILE A 1 85 ? 11.891 -4.973 -5.185 1.00 98.81 85 ILE A CA 1
ATOM 617 C C . ILE A 1 85 ? 13.212 -4.489 -5.771 1.00 98.81 85 ILE A C 1
ATOM 619 O O . ILE A 1 85 ? 13.230 -3.516 -6.522 1.00 98.81 85 ILE A O 1
ATOM 623 N N . ASN A 1 86 ? 14.294 -5.212 -5.475 1.00 98.69 86 ASN A N 1
ATOM 624 C CA . ASN A 1 86 ? 15.665 -4.877 -5.864 1.00 98.69 86 ASN A CA 1
ATOM 625 C C . ASN A 1 86 ? 16.149 -3.491 -5.366 1.00 98.69 86 ASN A C 1
ATOM 627 O O . ASN A 1 86 ? 16.610 -2.665 -6.161 1.00 98.69 86 ASN A O 1
ATOM 631 N N . PRO A 1 87 ? 16.085 -3.205 -4.050 1.00 98.38 87 PRO A N 1
ATOM 632 C CA . PRO A 1 87 ? 16.361 -1.869 -3.511 1.00 98.38 87 PRO A CA 1
ATOM 633 C C . PRO A 1 87 ? 17.799 -1.388 -3.755 1.00 98.38 87 PRO A C 1
ATOM 635 O O . PRO A 1 87 ? 18.047 -0.183 -3.792 1.00 98.38 87 PRO A O 1
ATOM 638 N N . SER A 1 88 ? 18.737 -2.324 -3.927 1.00 98.19 88 SER A N 1
ATOM 639 C CA . SER A 1 88 ? 20.160 -2.058 -4.166 1.00 98.19 88 SER A CA 1
ATOM 640 C C . SER A 1 88 ? 20.559 -2.112 -5.643 1.00 98.19 88 SER A C 1
ATOM 642 O O . SER A 1 88 ? 21.751 -2.033 -5.923 1.00 98.19 88 SER A O 1
ATOM 644 N N . LEU A 1 89 ? 19.598 -2.248 -6.571 1.00 98.50 89 LEU A N 1
ATOM 645 C CA . LEU A 1 89 ? 19.848 -2.337 -8.016 1.00 98.50 89 LEU A CA 1
ATOM 646 C C . LEU A 1 89 ? 20.918 -3.388 -8.356 1.00 98.50 89 LEU A C 1
ATOM 648 O O . LEU A 1 89 ? 21.884 -3.126 -9.065 1.00 98.50 89 LEU A O 1
ATOM 652 N N . LEU A 1 90 ? 20.752 -4.600 -7.830 1.00 98.12 90 LEU A N 1
ATOM 653 C CA . LEU A 1 90 ? 21.636 -5.721 -8.127 1.00 98.12 90 LEU A CA 1
ATOM 654 C C . LEU A 1 90 ? 21.197 -6.408 -9.422 1.00 98.12 90 LEU A C 1
ATOM 656 O O . LEU A 1 90 ? 20.000 -6.576 -9.682 1.00 98.12 90 LEU A O 1
ATOM 660 N N . GLN A 1 91 ? 22.166 -6.841 -10.226 1.00 97.62 91 GLN A N 1
ATOM 661 C CA . GLN A 1 91 ? 21.899 -7.692 -11.384 1.00 97.62 91 GLN A CA 1
ATOM 662 C C . GLN A 1 91 ? 21.241 -8.999 -10.917 1.00 97.62 91 GLN A C 1
ATOM 664 O O . GLN A 1 91 ? 21.700 -9.615 -9.957 1.00 97.62 91 GLN A O 1
ATOM 669 N N . GLY A 1 92 ? 20.146 -9.402 -11.569 1.00 95.88 92 GLY A N 1
ATOM 670 C CA . GLY A 1 92 ? 19.336 -10.553 -11.146 1.00 95.88 92 GLY A CA 1
ATOM 671 C C . GLY A 1 92 ? 18.496 -10.320 -9.881 1.00 95.88 92 GLY A C 1
ATOM 672 O O . GLY A 1 92 ? 17.839 -11.243 -9.413 1.00 95.88 92 GLY A O 1
ATOM 673 N N . GLY A 1 93 ? 18.493 -9.105 -9.317 1.00 97.38 93 GLY A N 1
ATOM 674 C CA . GLY A 1 93 ? 17.680 -8.764 -8.145 1.00 97.38 93 GLY A CA 1
ATOM 675 C C . GLY A 1 93 ? 16.205 -8.480 -8.459 1.00 97.38 93 GLY A C 1
ATOM 676 O O . GLY A 1 93 ? 15.392 -8.405 -7.539 1.00 97.38 93 GLY A O 1
ATOM 677 N N . TYR A 1 94 ? 15.858 -8.320 -9.739 1.00 98.56 94 TYR A N 1
ATOM 678 C CA . TYR A 1 94 ? 14.488 -8.172 -10.232 1.00 98.56 94 TYR A CA 1
ATOM 679 C C . TYR A 1 94 ? 14.085 -9.436 -11.006 1.00 98.56 94 TYR A C 1
ATOM 681 O O . TYR A 1 94 ? 14.920 -9.947 -11.755 1.00 98.56 94 TYR A O 1
ATOM 689 N N . PRO A 1 95 ? 12.851 -9.950 -10.853 1.00 98.12 95 PRO A N 1
ATOM 690 C CA . PRO A 1 95 ? 12.455 -11.226 -11.447 1.00 98.12 95 PRO A CA 1
ATOM 691 C C . PRO A 1 95 ? 12.435 -11.154 -12.980 1.00 98.12 95 PRO A C 1
ATOM 693 O O . PRO A 1 95 ? 11.828 -10.249 -13.549 1.00 98.12 95 PRO A O 1
ATOM 696 N N . ASP A 1 96 ? 13.093 -12.095 -13.656 1.00 96.06 96 ASP A N 1
ATOM 697 C CA . ASP A 1 96 ? 13.171 -12.190 -15.122 1.00 96.06 96 ASP A CA 1
ATOM 698 C C . ASP A 1 96 ? 12.108 -13.126 -15.735 1.00 96.06 96 ASP A C 1
ATOM 700 O O . ASP A 1 96 ? 11.876 -13.103 -16.947 1.00 96.06 96 ASP A O 1
ATOM 704 N N . ASP A 1 97 ? 11.392 -13.850 -14.872 1.00 96.00 97 ASP A N 1
ATOM 705 C CA . ASP A 1 97 ? 10.098 -14.486 -15.115 1.00 96.00 97 ASP A CA 1
ATOM 706 C C . ASP A 1 97 ? 8.987 -13.806 -14.300 1.00 96.00 97 ASP A C 1
ATOM 708 O O . ASP A 1 97 ? 9.244 -13.071 -13.349 1.00 96.00 97 ASP A O 1
ATOM 712 N N . TRP A 1 98 ? 7.721 -14.034 -14.666 1.00 97.31 98 TRP A N 1
ATOM 713 C CA . TRP A 1 98 ? 6.583 -13.497 -13.913 1.00 97.31 98 TRP A CA 1
ATOM 714 C C . TRP A 1 98 ? 6.587 -14.003 -12.467 1.00 97.31 98 TRP A C 1
ATOM 716 O O . TRP A 1 98 ? 6.347 -15.183 -12.219 1.00 97.31 98 TRP A O 1
ATOM 726 N N . ALA A 1 99 ? 6.774 -13.086 -11.519 1.00 97.69 99 ALA A N 1
ATOM 727 C CA . ALA A 1 99 ? 6.683 -13.355 -10.091 1.00 97.69 99 ALA A CA 1
ATOM 728 C C . ALA A 1 99 ? 5.522 -12.572 -9.472 1.00 97.69 99 ALA A C 1
ATOM 730 O O . ALA A 1 99 ? 5.324 -11.393 -9.783 1.00 97.69 99 ALA A O 1
ATOM 731 N N . GLN A 1 100 ? 4.755 -13.228 -8.600 1.00 98.00 100 GLN A N 1
ATOM 732 C CA . GLN A 1 100 ? 3.711 -12.574 -7.817 1.00 98.00 100 GLN A CA 1
ATOM 733 C C . GLN A 1 100 ? 4.291 -12.023 -6.518 1.00 98.00 100 GLN A C 1
ATOM 735 O O . GLN A 1 100 ? 5.060 -12.701 -5.837 1.00 98.00 100 GLN A O 1
ATOM 740 N N . TYR A 1 101 ? 3.858 -10.825 -6.153 1.00 98.12 101 TYR A N 1
ATOM 741 C CA . TYR A 1 101 ? 4.095 -10.229 -4.847 1.00 98.12 101 TYR A CA 1
ATOM 742 C C . TYR A 1 101 ? 2.755 -9.958 -4.181 1.00 98.12 101 TYR A C 1
ATOM 744 O O . TYR A 1 101 ? 1.820 -9.510 -4.843 1.00 98.12 101 TYR A O 1
ATOM 752 N N . THR A 1 102 ? 2.691 -10.204 -2.875 1.00 96.75 102 THR A N 1
ATOM 753 C CA . THR A 1 102 ? 1.518 -9.939 -2.040 1.00 96.75 102 THR A CA 1
ATOM 754 C C . THR A 1 102 ? 1.945 -9.106 -0.842 1.00 96.75 102 THR A C 1
ATOM 756 O O . THR A 1 102 ? 2.955 -9.397 -0.202 1.00 96.75 102 THR A O 1
ATOM 759 N N . ILE A 1 103 ? 1.177 -8.064 -0.554 1.00 96.12 103 ILE A N 1
ATOM 760 C CA . ILE A 1 103 ? 1.377 -7.122 0.542 1.00 96.12 103 ILE A CA 1
ATOM 761 C C . ILE A 1 103 ? 0.120 -7.169 1.403 1.00 96.12 103 ILE A C 1
ATOM 763 O O . ILE A 1 103 ? -0.977 -7.013 0.873 1.00 96.12 103 ILE A O 1
ATOM 767 N N . THR A 1 104 ? 0.281 -7.341 2.712 1.00 93.88 104 THR A N 1
ATOM 768 C CA . THR A 1 104 ? -0.795 -7.134 3.688 1.00 93.88 104 THR A CA 1
ATOM 769 C C . THR A 1 104 ? -0.656 -5.733 4.273 1.00 93.88 104 THR A C 1
ATOM 771 O O . THR A 1 104 ? 0.412 -5.381 4.780 1.00 93.88 104 THR A O 1
ATOM 774 N N . LEU A 1 105 ? -1.706 -4.921 4.177 1.00 91.88 105 LEU A N 1
ATOM 775 C CA . LEU A 1 105 ? -1.732 -3.579 4.749 1.00 91.88 105 LEU A CA 1
ATOM 776 C C . LEU A 1 105 ? -1.770 -3.666 6.276 1.00 91.88 105 LEU A C 1
ATOM 778 O O . LEU A 1 105 ? -2.469 -4.500 6.848 1.00 91.88 105 LEU A O 1
ATOM 782 N N . SER A 1 106 ? -0.978 -2.827 6.934 1.00 88.12 106 SER A N 1
ATOM 783 C CA . SER A 1 106 ? -0.962 -2.689 8.391 1.00 88.12 106 SER A CA 1
ATOM 784 C C . SER A 1 106 ? -0.462 -1.301 8.787 1.00 88.12 106 SER A C 1
ATOM 786 O O . SER A 1 106 ? 0.274 -0.664 8.024 1.00 88.12 106 SER A O 1
ATOM 788 N N . GLY A 1 107 ? -0.826 -0.845 9.986 1.00 81.31 107 GLY A N 1
ATOM 789 C CA . GLY A 1 107 ? -0.374 0.435 10.526 1.00 81.31 107 GLY A CA 1
ATOM 790 C C . GLY A 1 107 ? -1.095 1.644 9.928 1.00 81.31 107 GLY A C 1
ATOM 791 O O . GLY A 1 107 ? -0.544 2.748 9.952 1.00 81.31 107 GLY A O 1
ATOM 792 N N . LEU A 1 108 ? -2.301 1.462 9.379 1.00 84.75 108 LEU A N 1
ATOM 793 C CA . LEU A 1 108 ? -3.150 2.577 8.967 1.00 84.75 108 LEU A CA 1
ATOM 794 C C . LEU A 1 108 ? -3.624 3.375 10.198 1.00 84.75 108 LEU A C 1
ATOM 796 O O . LEU A 1 108 ? -3.923 2.785 11.239 1.00 84.75 108 LEU A O 1
ATOM 800 N N . PRO A 1 109 ? -3.732 4.716 10.116 1.00 77.38 109 PRO A N 1
ATOM 801 C CA . PRO A 1 109 ? -4.249 5.524 11.221 1.00 77.38 109 PRO A CA 1
ATOM 802 C C . PRO A 1 109 ? -5.646 5.064 11.665 1.00 77.38 109 PRO A C 1
ATOM 804 O O . PRO A 1 109 ? -6.598 5.155 10.904 1.00 77.38 109 PRO A O 1
ATOM 807 N N . GLY A 1 110 ? -5.786 4.565 12.897 1.00 69.44 110 GLY A N 1
ATOM 808 C CA . GLY A 1 110 ? -7.063 4.024 13.387 1.00 69.44 110 GLY A CA 1
ATOM 809 C C . GLY A 1 110 ? -7.493 2.704 12.728 1.00 69.44 110 GLY A C 1
ATOM 810 O O . GLY A 1 110 ? -8.669 2.356 12.794 1.00 69.44 110 GLY A O 1
ATOM 811 N N . GLY A 1 111 ? -6.565 1.993 12.079 1.00 73.31 111 GLY A N 1
ATOM 812 C CA . GLY A 1 111 ? -6.805 0.718 11.396 1.00 73.31 111 GLY A CA 1
ATOM 813 C C . GLY A 1 111 ? -7.533 0.836 10.054 1.00 73.31 111 GLY A C 1
ATOM 814 O O . GLY A 1 111 ? -7.763 -0.180 9.405 1.00 73.31 111 GLY A O 1
ATOM 815 N N . MET A 1 112 ? -7.888 2.051 9.620 1.00 82.69 112 MET A N 1
ATOM 816 C CA . MET A 1 112 ? -8.565 2.309 8.348 1.00 82.69 112 MET A CA 1
ATOM 817 C C . MET A 1 112 ? -8.201 3.687 7.790 1.00 82.69 112 MET A C 1
ATOM 819 O O . MET A 1 112 ? -8.044 4.646 8.540 1.00 82.69 112 MET A O 1
ATOM 823 N N . ALA A 1 113 ? -8.094 3.818 6.472 1.00 86.38 113 ALA A N 1
ATOM 824 C CA . ALA A 1 113 ? -7.838 5.105 5.835 1.00 86.38 113 ALA A CA 1
ATOM 825 C C . ALA A 1 113 ? -8.325 5.140 4.385 1.00 86.38 113 ALA A C 1
ATOM 827 O O . ALA A 1 113 ? -8.214 4.150 3.663 1.00 86.38 113 ALA A O 1
ATOM 828 N N . ASP A 1 114 ? -8.771 6.313 3.941 1.00 92.44 114 ASP A N 1
ATOM 829 C CA . ASP A 1 114 ? -8.972 6.590 2.521 1.00 92.44 114 ASP A CA 1
ATOM 830 C C . ASP A 1 114 ? -7.663 7.072 1.893 1.00 92.44 114 ASP A C 1
ATOM 832 O O . ASP A 1 114 ? -6.920 7.882 2.464 1.00 92.44 114 ASP A O 1
ATOM 836 N N . GLY A 1 115 ? -7.355 6.571 0.703 1.00 97.31 115 GLY A N 1
ATOM 837 C CA . GLY A 1 115 ? -6.090 6.885 0.064 1.00 97.31 115 GLY A CA 1
ATOM 838 C C . GLY A 1 115 ? -5.844 6.134 -1.231 1.00 97.31 115 GLY A C 1
ATOM 839 O O . GLY A 1 115 ? -6.774 5.734 -1.932 1.00 97.31 115 GLY A O 1
ATOM 840 N N . ARG A 1 116 ? -4.564 5.958 -1.564 1.00 98.19 116 ARG A N 1
ATOM 841 C CA . ARG A 1 116 ? -4.118 5.286 -2.789 1.00 98.19 116 ARG A CA 1
ATOM 842 C C . ARG A 1 116 ? -2.877 4.453 -2.541 1.00 98.19 116 ARG A C 1
ATOM 844 O O . ARG A 1 116 ? -1.969 4.874 -1.821 1.00 98.19 116 ARG A O 1
ATOM 851 N N . VAL A 1 117 ? -2.785 3.344 -3.262 1.00 98.38 117 VAL A N 1
ATOM 852 C CA . VAL A 1 117 ? -1.522 2.637 -3.461 1.00 98.38 117 VAL A CA 1
ATOM 853 C C . VAL A 1 117 ? -0.950 3.017 -4.825 1.00 98.38 117 VAL A C 1
ATOM 855 O O . VAL A 1 117 ? -1.682 3.245 -5.790 1.00 98.38 117 VAL A O 1
ATOM 858 N N . ALA A 1 118 ? 0.370 3.121 -4.912 1.00 98.69 118 ALA A N 1
ATOM 859 C CA . ALA A 1 118 ? 1.066 3.426 -6.145 1.00 98.69 118 ALA A CA 1
ATOM 860 C C . ALA A 1 118 ? 2.270 2.517 -6.367 1.00 98.69 118 ALA A C 1
ATOM 862 O O . ALA A 1 118 ? 3.026 2.206 -5.445 1.00 98.69 118 ALA A O 1
ATOM 863 N N . TRP A 1 119 ? 2.483 2.165 -7.629 1.00 98.81 119 TRP A N 1
ATOM 864 C CA . TRP A 1 119 ? 3.706 1.550 -8.115 1.00 98.81 119 TRP A CA 1
ATOM 865 C C . TRP A 1 119 ? 4.618 2.643 -8.642 1.00 98.81 119 TRP A C 1
ATOM 867 O O . TRP A 1 119 ? 4.211 3.449 -9.483 1.00 98.81 119 TRP A O 1
ATOM 877 N N . ARG A 1 120 ? 5.861 2.652 -8.168 1.00 98.75 120 ARG A N 1
ATOM 878 C CA . ARG A 1 120 ? 6.897 3.567 -8.631 1.00 98.75 120 ARG A CA 1
ATOM 879 C C . ARG A 1 120 ? 8.054 2.787 -9.237 1.00 98.75 120 ARG A C 1
ATOM 881 O O . ARG A 1 120 ? 8.824 2.153 -8.514 1.00 98.75 120 ARG A O 1
ATOM 888 N N . TYR A 1 121 ? 8.199 2.869 -10.556 1.00 98.69 121 TYR A N 1
ATOM 889 C CA . TYR A 1 121 ? 9.408 2.410 -11.239 1.00 98.69 121 TYR A CA 1
ATOM 890 C C . TYR A 1 121 ? 10.495 3.454 -10.992 1.00 98.69 121 TYR A C 1
ATOM 892 O O . TYR A 1 121 ? 10.432 4.552 -11.549 1.00 98.69 121 TYR A O 1
ATOM 900 N N . PHE A 1 122 ? 11.420 3.146 -10.080 1.00 98.56 122 PHE A N 1
ATOM 901 C CA . PHE A 1 122 ? 12.418 4.090 -9.585 1.00 98.56 122 PHE A CA 1
ATOM 902 C C . PHE A 1 122 ? 13.822 3.531 -9.764 1.00 98.56 122 PHE A C 1
ATOM 904 O O . PHE A 1 122 ? 14.249 2.656 -9.010 1.00 98.56 122 PHE A O 1
ATOM 911 N N . VAL A 1 123 ? 14.540 4.043 -10.760 1.00 98.56 123 VAL A N 1
ATOM 912 C CA . VAL A 1 123 ? 15.863 3.538 -11.136 1.00 98.56 123 VAL A CA 1
ATOM 913 C C . VAL A 1 123 ? 16.803 4.709 -11.376 1.00 98.56 123 VAL A C 1
ATOM 915 O O . VAL A 1 123 ? 16.561 5.539 -12.248 1.00 98.56 123 VAL A O 1
ATOM 918 N N . THR A 1 124 ? 17.871 4.784 -10.588 1.00 98.12 124 THR A N 1
ATOM 919 C CA . THR A 1 124 ? 18.962 5.755 -10.749 1.00 98.12 124 THR A CA 1
ATOM 920 C C . THR A 1 124 ? 20.003 5.238 -11.733 1.00 98.12 124 THR A C 1
ATOM 922 O O . THR A 1 124 ? 20.175 4.027 -11.840 1.00 98.12 124 THR A O 1
ATOM 925 N N . ASP A 1 125 ? 20.741 6.136 -12.388 1.00 97.31 125 ASP A N 1
ATOM 926 C CA . ASP A 1 125 ? 21.688 5.774 -13.457 1.00 97.31 125 ASP A CA 1
ATOM 927 C C . ASP A 1 125 ? 21.014 4.915 -14.544 1.00 97.31 125 ASP A C 1
ATOM 929 O O . ASP A 1 125 ? 21.511 3.879 -14.977 1.00 97.31 125 ASP A O 1
ATOM 933 N N . ALA A 1 126 ? 19.800 5.330 -14.900 1.00 97.56 126 ALA A N 1
ATOM 934 C CA . ALA A 1 126 ? 18.954 4.728 -15.914 1.00 97.56 126 ALA A CA 1
ATOM 935 C C . ALA A 1 126 ? 19.171 5.394 -17.282 1.00 97.56 126 ALA A C 1
ATOM 937 O O . ALA A 1 126 ? 19.907 6.379 -17.401 1.00 97.56 126 ALA A O 1
ATOM 938 N N . GLY A 1 127 ? 18.484 4.901 -18.309 1.00 94.88 127 GLY A N 1
ATOM 939 C CA . GLY A 1 127 ? 18.526 5.476 -19.651 1.00 94.88 127 GLY A CA 1
ATOM 940 C C . GLY A 1 127 ? 19.423 4.712 -20.626 1.00 94.88 127 GLY A C 1
ATOM 941 O O . GLY A 1 127 ? 20.119 3.782 -20.232 1.00 94.88 127 GLY A O 1
ATOM 942 N N . PRO A 1 128 ? 19.453 5.119 -21.909 1.00 93.19 128 PRO A N 1
ATOM 943 C CA . PRO A 1 128 ? 20.176 4.404 -22.970 1.00 93.19 128 PRO A CA 1
ATOM 944 C C . PRO A 1 128 ? 21.678 4.188 -22.728 1.00 93.19 128 PRO A C 1
ATOM 946 O O . PRO A 1 128 ? 22.265 3.271 -23.295 1.00 93.19 128 PRO A O 1
ATOM 949 N N . THR A 1 129 ? 22.309 5.045 -21.922 1.00 95.12 129 THR A N 1
ATOM 950 C CA . THR A 1 129 ? 23.726 4.941 -21.530 1.00 95.12 129 THR A CA 1
ATOM 951 C C . THR A 1 129 ? 23.919 4.731 -20.027 1.00 95.12 129 THR A C 1
ATOM 953 O O . THR A 1 129 ? 25.050 4.840 -19.559 1.00 95.12 129 THR A O 1
ATOM 956 N N . GLY A 1 130 ? 22.840 4.527 -19.267 1.00 95.81 130 GLY A N 1
ATOM 957 C CA . GLY A 1 130 ? 22.906 4.269 -17.830 1.00 95.81 130 GLY A CA 1
ATOM 958 C C . GLY A 1 130 ? 23.320 2.829 -17.531 1.00 95.81 130 GLY A C 1
ATOM 959 O O . GLY A 1 130 ? 23.163 1.940 -18.371 1.00 95.81 130 GLY A O 1
ATOM 960 N N . ALA A 1 131 ? 23.862 2.585 -16.338 1.00 97.12 131 ALA A N 1
ATOM 961 C CA . ALA A 1 131 ? 24.208 1.233 -15.896 1.00 97.12 131 ALA A CA 1
ATOM 962 C C . ALA A 1 131 ? 22.980 0.385 -15.502 1.00 97.12 131 ALA A C 1
ATOM 964 O O . ALA A 1 131 ? 23.078 -0.841 -15.437 1.00 97.12 131 ALA A O 1
ATOM 965 N N . ASN A 1 132 ? 21.835 1.021 -15.241 1.00 97.88 132 ASN A N 1
ATOM 966 C CA . ASN A 1 132 ? 20.606 0.385 -14.765 1.00 97.88 132 ASN A CA 1
ATOM 967 C C . ASN A 1 132 ? 19.433 0.610 -15.730 1.00 97.88 132 ASN A C 1
ATOM 969 O O . ASN A 1 132 ? 19.531 1.387 -16.676 1.00 97.88 132 ASN A O 1
ATOM 973 N N . SER A 1 133 ? 18.290 -0.011 -15.422 1.00 97.62 133 SER A N 1
ATOM 974 C CA . SER A 1 133 ? 17.021 -0.015 -16.167 1.00 97.62 133 SER A CA 1
ATOM 975 C C . SER A 1 133 ? 17.033 -0.814 -17.469 1.00 97.62 133 SER A C 1
ATOM 977 O O . SER A 1 133 ? 17.937 -0.696 -18.291 1.00 97.62 133 SER A O 1
ATOM 979 N N . ASN A 1 134 ? 15.982 -1.600 -17.686 1.00 97.06 134 ASN A N 1
ATOM 980 C CA . ASN A 1 134 ? 15.717 -2.249 -18.963 1.00 97.06 134 ASN A CA 1
ATOM 981 C C . ASN A 1 134 ? 14.246 -2.119 -19.330 1.00 97.06 134 ASN A C 1
ATOM 983 O O . ASN A 1 134 ? 13.863 -1.261 -20.121 1.00 97.06 134 ASN A O 1
ATOM 987 N N . TYR A 1 135 ? 13.414 -2.966 -18.745 1.00 97.81 135 TYR A N 1
ATOM 988 C CA . TYR A 1 135 ? 12.011 -3.102 -19.076 1.00 97.81 135 TYR A CA 1
ATOM 989 C C . TYR A 1 135 ? 11.320 -3.728 -17.883 1.00 97.81 135 TYR A C 1
ATOM 991 O O . TYR A 1 135 ? 11.797 -4.729 -17.364 1.00 97.81 135 TYR A O 1
ATOM 999 N N . ILE A 1 136 ? 10.166 -3.207 -17.493 1.00 98.44 136 ILE A N 1
ATOM 1000 C CA . ILE A 1 136 ? 9.311 -3.880 -16.521 1.00 98.44 136 ILE A CA 1
ATOM 1001 C C . ILE A 1 136 ? 7.907 -4.051 -17.081 1.00 98.44 136 ILE A C 1
ATOM 1003 O O . ILE A 1 136 ? 7.403 -3.187 -17.799 1.00 98.44 136 ILE A O 1
ATOM 1007 N N . GLY A 1 137 ? 7.274 -5.166 -16.737 1.00 98.12 137 GLY A N 1
ATOM 1008 C CA . GLY A 1 137 ? 5.846 -5.390 -16.922 1.00 98.12 137 GLY A CA 1
ATOM 1009 C C . GLY A 1 137 ? 5.162 -5.560 -15.574 1.00 98.12 137 GLY A C 1
ATOM 1010 O O . GLY A 1 137 ? 5.719 -6.225 -14.708 1.00 98.12 137 GLY A O 1
ATOM 1011 N N . ILE A 1 138 ? 3.966 -4.996 -15.413 1.00 98.44 138 ILE A N 1
ATOM 1012 C CA . ILE A 1 138 ? 3.083 -5.234 -14.264 1.00 98.44 138 ILE A CA 1
ATOM 1013 C C . ILE A 1 138 ? 1.754 -5.770 -14.791 1.00 98.44 138 ILE A C 1
ATOM 1015 O O . ILE A 1 138 ? 1.196 -5.227 -15.746 1.00 98.44 138 ILE A O 1
ATOM 1019 N N . ASP A 1 139 ? 1.242 -6.825 -14.168 1.00 97.81 139 ASP A N 1
ATOM 1020 C CA . ASP A 1 139 ? -0.016 -7.457 -14.560 1.00 97.81 139 ASP A CA 1
ATOM 1021 C C . ASP A 1 139 ? -0.797 -7.951 -13.334 1.00 97.81 139 ASP A C 1
ATOM 1023 O O . ASP A 1 139 ? -0.232 -8.178 -12.264 1.00 97.81 139 ASP A O 1
ATOM 1027 N N . THR A 1 140 ? -2.101 -8.155 -13.519 1.00 95.44 140 THR A N 1
ATOM 1028 C CA . THR A 1 140 ? -3.002 -8.858 -12.603 1.00 95.44 140 THR A CA 1
ATOM 1029 C C . THR A 1 140 ? -2.903 -8.285 -11.191 1.00 95.44 140 THR A C 1
ATOM 1031 O O . THR A 1 140 ? -2.577 -8.987 -10.237 1.00 95.44 140 THR A O 1
ATOM 1034 N N . VAL A 1 141 ? -3.130 -6.973 -11.094 1.00 96.12 141 VAL A N 1
ATOM 1035 C CA . VAL A 1 141 ? -3.283 -6.285 -9.815 1.00 96.12 141 VAL A CA 1
ATOM 1036 C C . VAL A 1 141 ? -4.619 -6.702 -9.216 1.00 96.12 141 VAL A C 1
ATOM 1038 O O . VAL A 1 141 ? -5.666 -6.526 -9.839 1.00 96.12 141 VAL A O 1
ATOM 1041 N N . GLU A 1 142 ? -4.576 -7.232 -8.006 1.00 95.00 142 GLU A N 1
ATOM 1042 C CA . GLU A 1 142 ? -5.742 -7.643 -7.246 1.00 95.00 142 GLU A CA 1
ATOM 1043 C C . GLU A 1 142 ? -5.684 -6.999 -5.868 1.00 95.00 142 GLU A C 1
ATOM 1045 O O . GLU A 1 142 ? -4.687 -7.108 -5.156 1.00 95.00 142 GLU A O 1
ATOM 1050 N N . TYR A 1 143 ? -6.767 -6.330 -5.499 1.00 94.06 143 TYR A N 1
ATOM 1051 C CA . TYR A 1 143 ? -6.982 -5.866 -4.143 1.00 94.06 143 TYR A CA 1
ATOM 1052 C C . TYR A 1 143 ? -8.119 -6.676 -3.544 1.00 94.06 143 TYR A C 1
ATOM 1054 O O . TYR A 1 143 ? -9.238 -6.673 -4.064 1.00 94.06 143 TYR A O 1
ATOM 1062 N N . VAL A 1 144 ? -7.817 -7.374 -2.461 1.00 88.75 144 VAL A N 1
ATOM 1063 C CA . VAL A 1 144 ? -8.784 -8.147 -1.699 1.00 88.75 144 VAL A CA 1
ATOM 1064 C C . VAL A 1 144 ? -8.885 -7.474 -0.348 1.00 88.75 144 VAL A C 1
ATOM 1066 O O . VAL A 1 144 ? -7.915 -7.468 0.414 1.00 88.75 144 VAL A O 1
ATOM 1069 N N . ALA A 1 145 ? -10.062 -6.912 -0.065 1.00 84.19 145 ALA A N 1
ATOM 1070 C CA . ALA A 1 145 ? -10.387 -6.514 1.292 1.00 84.19 145 ALA A CA 1
ATOM 1071 C C . ALA A 1 145 ? -10.152 -7.733 2.186 1.00 84.19 145 ALA A C 1
ATOM 1073 O O . ALA A 1 145 ? -10.665 -8.826 1.916 1.00 84.19 145 ALA A O 1
ATOM 1074 N N . GLY A 1 146 ? -9.336 -7.555 3.216 1.00 66.38 146 GLY A N 1
ATOM 1075 C CA . GLY A 1 146 ? -9.198 -8.539 4.263 1.00 66.38 146 GLY A CA 1
ATOM 1076 C C . GLY A 1 146 ? -10.584 -8.783 4.839 1.00 66.38 146 GLY A C 1
ATOM 1077 O O . GLY A 1 146 ? -11.521 -7.998 4.651 1.00 66.38 146 GLY A O 1
ATOM 1078 N N . MET A 1 147 ? -10.745 -9.866 5.585 1.00 57.22 147 MET A N 1
ATOM 1079 C CA . MET A 1 147 ? -11.780 -9.818 6.608 1.00 57.22 147 MET A CA 1
ATOM 1080 C C . MET A 1 147 ? -11.327 -8.669 7.504 1.00 57.22 147 MET A C 1
ATOM 1082 O O . MET A 1 147 ? -10.401 -8.887 8.274 1.00 57.22 147 MET A O 1
ATOM 1086 N N . ALA A 1 148 ? -11.829 -7.445 7.270 1.00 53.16 148 ALA A N 1
ATOM 1087 C CA . ALA A 1 148 ? -11.466 -6.266 8.040 1.00 53.16 148 ALA A CA 1
ATOM 1088 C C . ALA A 1 148 ? -11.499 -6.732 9.478 1.00 53.16 148 ALA A C 1
ATOM 1090 O O . ALA A 1 148 ? -12.564 -7.205 9.882 1.00 53.16 148 ALA A O 1
ATOM 1091 N N . GLU A 1 149 ? -10.353 -6.749 10.171 1.00 58.59 149 GLU A N 1
ATOM 1092 C CA . GLU A 1 149 ? -10.323 -7.224 11.548 1.00 58.59 149 GLU A CA 1
ATOM 1093 C C . GLU A 1 149 ? -11.376 -6.370 12.239 1.00 58.59 149 GLU A C 1
ATOM 1095 O O . GLU A 1 149 ? -11.182 -5.157 12.374 1.00 58.59 149 GLU A O 1
ATOM 1100 N N . PRO A 1 150 ? -12.549 -6.920 12.605 1.00 63.75 150 PRO A N 1
ATOM 1101 C CA . PRO A 1 150 ? -13.673 -6.084 13.003 1.00 63.75 150 PRO A CA 1
ATOM 1102 C C . PRO A 1 150 ? -13.445 -5.549 14.422 1.00 63.75 150 PRO A C 1
ATOM 1104 O O . PRO A 1 150 ? -14.384 -5.150 15.100 1.00 63.75 150 PRO A O 1
ATOM 1107 N N . CYS A 1 151 ? -12.194 -5.587 14.869 1.00 71.44 151 CYS A N 1
ATOM 1108 C CA . CYS A 1 151 ? -11.675 -5.560 16.204 1.00 71.44 151 CYS A CA 1
ATOM 1109 C C . CYS A 1 151 ? -10.631 -4.457 16.254 1.00 71.44 151 CYS A C 1
ATOM 1111 O O . CYS A 1 151 ? -9.605 -4.512 15.584 1.00 71.44 151 CYS A O 1
ATOM 1113 N N . THR A 1 152 ? -10.877 -3.458 17.083 1.00 78.62 152 THR A N 1
ATOM 1114 C CA . THR A 1 152 ? -9.871 -2.459 17.408 1.00 78.62 152 THR A CA 1
ATOM 1115 C C . THR A 1 152 ? -8.916 -3.063 18.431 1.00 78.62 152 THR A C 1
ATOM 1117 O O . THR A 1 152 ? -9.357 -3.539 19.483 1.00 78.62 152 THR A O 1
ATOM 1120 N N . ALA A 1 153 ? -7.611 -3.063 18.149 1.00 78.12 153 ALA A N 1
ATOM 1121 C CA . ALA A 1 153 ? -6.635 -3.500 19.137 1.00 78.12 153 ALA A CA 1
ATOM 1122 C C . ALA A 1 153 ? -6.683 -2.559 20.351 1.00 78.12 153 ALA A C 1
ATOM 1124 O O . ALA A 1 153 ? -6.707 -1.340 20.205 1.00 78.12 153 ALA A O 1
ATOM 1125 N N . LEU A 1 154 ? -6.664 -3.111 21.571 1.00 80.00 154 LEU A N 1
ATOM 1126 C CA . LEU A 1 154 ? -6.736 -2.305 22.802 1.00 80.00 154 LEU A CA 1
ATOM 1127 C C . LEU A 1 154 ? -5.584 -1.293 22.927 1.00 80.00 154 LEU A C 1
ATOM 1129 O O . LEU A 1 154 ? -5.734 -0.275 23.593 1.00 80.00 154 LEU A O 1
ATOM 1133 N N . ALA A 1 155 ? -4.448 -1.559 22.277 1.00 75.81 155 ALA A N 1
ATOM 1134 C CA . ALA A 1 155 ? -3.327 -0.626 22.212 1.00 75.81 155 ALA A CA 1
ATOM 1135 C C . ALA A 1 155 ? -3.662 0.660 21.431 1.00 75.81 155 ALA A C 1
ATOM 1137 O O . ALA A 1 155 ? -3.144 1.722 21.770 1.00 75.81 155 ALA A O 1
ATOM 1138 N N . ASP A 1 156 ? -4.557 0.578 20.443 1.00 78.00 156 ASP A N 1
ATOM 1139 C CA . ASP A 1 156 ? -4.948 1.703 19.584 1.00 78.00 156 ASP A CA 1
ATOM 1140 C C . ASP A 1 156 ? -6.104 2.524 20.179 1.00 78.00 156 ASP A C 1
ATOM 1142 O O . ASP A 1 156 ? -6.378 3.644 19.745 1.00 78.00 156 ASP A O 1
ATOM 1146 N N . ILE A 1 157 ? -6.764 2.000 21.218 1.00 84.81 157 ILE A N 1
ATOM 1147 C CA . ILE A 1 157 ? -7.807 2.682 21.997 1.00 84.81 157 ILE A CA 1
ATOM 1148 C C . ILE A 1 157 ? -7.435 2.721 23.486 1.00 84.81 157 ILE A C 1
ATOM 1150 O O . ILE A 1 157 ? -8.126 2.131 24.313 1.00 84.81 157 ILE A O 1
ATOM 1154 N N . PRO A 1 158 ? -6.375 3.459 23.872 1.00 87.38 158 PRO A N 1
ATOM 1155 C CA . PRO A 1 158 ? -5.859 3.475 25.247 1.00 87.38 158 PRO A CA 1
ATOM 1156 C C . PRO A 1 158 ? -6.862 4.013 26.281 1.00 87.38 158 PRO A C 1
ATOM 1158 O O . PRO A 1 158 ? -6.679 3.830 27.481 1.00 87.38 158 PRO A O 1
ATOM 1161 N N . TRP A 1 159 ? -7.935 4.654 25.816 1.00 89.38 159 TRP A N 1
ATOM 1162 C CA . TRP A 1 159 ? -9.071 5.089 26.622 1.00 89.38 159 TRP A CA 1
ATOM 1163 C C . TRP A 1 159 ? -10.006 3.944 27.038 1.00 89.38 159 TRP A C 1
ATOM 1165 O O . TRP A 1 159 ? -10.952 4.187 27.783 1.00 89.38 159 TRP A O 1
ATOM 1175 N N . LEU A 1 160 ? -9.771 2.709 26.583 1.00 89.56 160 LEU A N 1
ATOM 1176 C CA . LEU A 1 160 ? -10.501 1.506 26.975 1.00 89.56 160 LEU A CA 1
ATOM 1177 C C . LEU A 1 160 ? -9.536 0.427 27.477 1.00 89.56 160 LEU A C 1
ATOM 1179 O O . LEU A 1 160 ? -8.591 0.040 26.798 1.00 89.56 160 LEU A O 1
ATOM 1183 N N . SER A 1 161 ? -9.835 -0.147 28.637 1.00 88.69 161 SER A N 1
ATOM 1184 C CA . SER A 1 161 ? -9.190 -1.370 29.126 1.00 88.69 161 SER A CA 1
ATOM 1185 C C . SER A 1 161 ? -10.233 -2.411 29.524 1.00 88.69 161 SER A C 1
ATOM 1187 O O . SER A 1 161 ? -11.359 -2.067 29.878 1.00 88.69 161 SER A O 1
ATOM 1189 N N . VAL A 1 162 ? -9.875 -3.696 29.456 1.00 88.94 162 VAL A N 1
ATOM 1190 C CA . VAL A 1 162 ? -10.766 -4.808 29.824 1.00 88.94 162 VAL A CA 1
ATOM 1191 C C . VAL A 1 162 ? -10.068 -5.780 30.769 1.00 88.94 162 VAL A C 1
ATOM 1193 O O . VAL A 1 162 ? -8.893 -6.101 30.585 1.00 88.94 162 VAL A O 1
ATOM 1196 N N . SER A 1 163 ? -10.782 -6.256 31.789 1.00 89.06 163 SER A N 1
ATOM 1197 C CA . SER A 1 163 ? -10.261 -7.238 32.741 1.00 89.06 163 SER A CA 1
ATOM 1198 C C . SER A 1 163 ? -11.353 -8.197 33.249 1.00 89.06 163 SER A C 1
ATOM 1200 O O . SER A 1 163 ? -12.393 -7.731 33.726 1.00 89.06 163 SER A O 1
ATOM 1202 N N . PRO A 1 164 ? -11.133 -9.525 33.187 1.00 89.50 164 PRO A N 1
ATOM 1203 C CA . PRO A 1 164 ? -9.987 -10.175 32.547 1.00 89.50 164 PRO A CA 1
ATOM 1204 C C . PRO A 1 164 ? -10.076 -10.087 31.009 1.00 89.50 164 PRO A C 1
ATOM 1206 O O . PRO A 1 164 ? -11.167 -10.085 30.448 1.00 89.50 164 PRO A O 1
ATOM 1209 N N . SER A 1 165 ? -8.932 -10.016 30.319 1.00 83.06 165 SER A N 1
ATOM 1210 C CA . SER A 1 165 ? -8.864 -9.969 28.844 1.00 83.06 165 SER A CA 1
ATOM 1211 C C . SER A 1 165 ? -8.923 -11.351 28.178 1.00 83.06 165 SER A C 1
ATOM 1213 O O . SER A 1 165 ? -9.029 -11.451 26.960 1.00 83.06 165 SER A O 1
ATOM 1215 N N . ASN A 1 166 ? -8.855 -12.420 28.973 1.00 83.19 166 ASN A N 1
ATOM 1216 C CA . ASN A 1 166 ? -9.078 -13.803 28.564 1.00 83.19 166 ASN A CA 1
ATOM 1217 C C . ASN A 1 166 ? -9.557 -14.632 29.766 1.00 83.19 166 ASN A C 1
ATOM 1219 O O . ASN A 1 166 ? -9.401 -14.230 30.919 1.00 83.19 166 ASN A O 1
ATOM 1223 N N . GLY A 1 167 ? -10.142 -15.795 29.504 1.00 84.50 167 GLY A N 1
ATOM 1224 C CA . GLY A 1 167 ? -10.590 -16.703 30.553 1.00 84.50 167 GLY A CA 1
ATOM 1225 C C . GLY A 1 167 ? -11.240 -17.958 29.988 1.00 84.50 167 GLY A C 1
ATOM 1226 O O . GLY A 1 167 ? -11.318 -18.142 28.776 1.00 84.50 167 GLY A O 1
ATOM 1227 N N . SER A 1 168 ? -11.718 -18.824 30.878 1.00 82.81 168 SER A N 1
ATOM 1228 C CA . SER A 1 168 ? -12.474 -20.024 30.523 1.00 82.81 168 SER A CA 1
ATOM 1229 C C . SER A 1 168 ? -13.651 -20.190 31.476 1.00 82.81 168 SER A C 1
ATOM 1231 O O . SER A 1 168 ? -13.534 -19.918 32.671 1.00 82.81 168 SER A O 1
ATOM 1233 N N . ASN A 1 169 ? -14.785 -20.633 30.938 1.00 80.12 169 ASN A N 1
ATOM 1234 C CA . ASN A 1 169 ? -15.997 -20.922 31.692 1.00 80.12 169 ASN A CA 1
ATOM 1235 C C . ASN A 1 169 ? -16.313 -22.414 31.587 1.00 80.12 169 ASN A C 1
ATOM 1237 O O . ASN A 1 169 ? -16.158 -23.025 30.532 1.00 80.12 169 ASN A O 1
ATOM 1241 N N . GLY A 1 170 ? -16.814 -23.000 32.673 1.00 76.62 170 GLY A N 1
ATOM 1242 C CA . GLY A 1 170 ? -17.474 -24.299 32.599 1.00 76.62 170 GLY A CA 1
ATOM 1243 C C . GLY A 1 170 ? -18.832 -24.183 31.901 1.00 76.62 170 GLY A C 1
ATOM 1244 O O . GLY A 1 170 ? -19.466 -23.123 31.917 1.00 76.62 170 GLY A O 1
ATOM 1245 N N . GLY A 1 171 ? -19.327 -25.289 31.341 1.00 74.88 171 GLY A N 1
ATOM 1246 C CA . GLY A 1 171 ? -20.640 -25.314 30.693 1.00 74.88 171 GLY A CA 1
ATOM 1247 C C . GLY A 1 171 ? -21.757 -24.858 31.642 1.00 74.88 171 GLY A C 1
ATOM 1248 O O . GLY A 1 171 ? -21.955 -25.441 32.710 1.00 74.88 171 GLY A O 1
ATOM 1249 N N . GLY A 1 172 ? -22.506 -23.825 31.249 1.00 72.31 172 GLY A N 1
ATOM 1250 C CA . GLY A 1 172 ? -23.575 -23.234 32.064 1.00 72.31 172 GLY A CA 1
ATOM 1251 C C . GLY A 1 172 ? -23.123 -22.198 33.098 1.00 72.31 172 GLY A C 1
ATOM 1252 O O . GLY A 1 1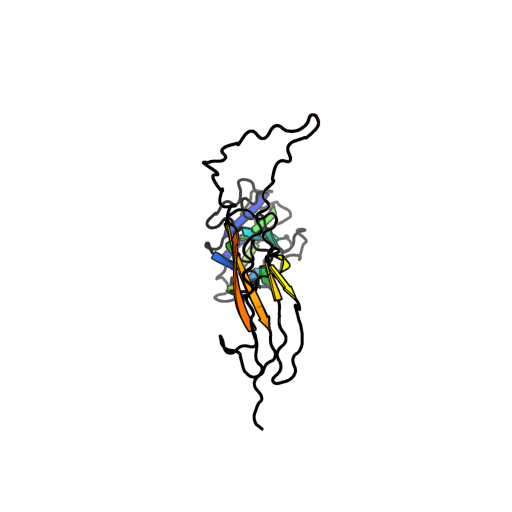72 ? -23.964 -21.751 33.878 1.00 72.31 172 GLY A O 1
ATOM 1253 N N . THR A 1 173 ? -21.839 -21.829 33.125 1.00 76.69 173 THR A N 1
ATOM 1254 C CA . THR A 1 173 ? -21.289 -20.791 34.016 1.00 76.69 173 THR A CA 1
ATOM 1255 C C . THR A 1 173 ? -20.905 -19.528 33.252 1.00 76.69 173 THR A C 1
ATOM 1257 O O . THR A 1 173 ? -20.679 -19.579 32.043 1.00 76.69 173 THR A O 1
ATOM 1260 N N . ASN A 1 174 ? -20.809 -18.410 33.977 1.00 77.50 174 ASN A N 1
ATOM 1261 C CA . ASN A 1 174 ? -20.435 -17.111 33.430 1.00 77.50 174 ASN A CA 1
ATOM 1262 C C . ASN A 1 174 ? -19.266 -16.523 34.237 1.00 77.50 174 ASN A C 1
ATOM 1264 O O . ASN A 1 174 ? -19.240 -16.649 35.462 1.00 77.50 174 ASN A O 1
ATOM 1268 N N . THR A 1 175 ? -18.376 -15.803 33.555 1.00 80.12 175 THR A N 1
ATOM 1269 C CA . THR A 1 175 ? -17.361 -14.931 34.163 1.00 80.12 175 THR A CA 1
ATOM 1270 C C . THR A 1 175 ? -17.657 -13.497 33.751 1.00 80.12 175 THR A C 1
ATOM 1272 O O . THR A 1 175 ? -17.928 -13.237 32.580 1.00 80.12 175 THR A O 1
ATOM 1275 N N . ASN A 1 176 ? -17.611 -12.569 34.706 1.00 81.38 176 ASN A N 1
ATOM 1276 C CA . ASN A 1 176 ? -17.791 -11.151 34.412 1.00 81.38 176 ASN A CA 1
ATOM 1277 C C . ASN A 1 176 ? -16.507 -10.570 33.812 1.00 81.38 176 ASN A C 1
ATOM 1279 O O . ASN A 1 176 ? -15.427 -10.754 34.372 1.00 81.38 176 ASN A O 1
ATOM 1283 N N . VAL A 1 177 ? -16.653 -9.822 32.719 1.00 83.12 177 VAL A N 1
ATOM 1284 C CA . VAL A 1 177 ? -15.591 -8.997 32.130 1.00 83.12 177 VAL A CA 1
ATOM 1285 C C . VAL A 1 177 ? -15.923 -7.534 32.395 1.00 83.12 177 VAL A C 1
ATOM 1287 O O . VAL A 1 177 ? -17.026 -7.079 32.094 1.00 83.12 177 VAL A O 1
ATOM 1290 N N . THR A 1 178 ? -14.978 -6.804 32.982 1.00 85.75 178 THR A N 1
ATOM 1291 C CA . THR A 1 178 ? -15.109 -5.371 33.266 1.00 85.75 178 THR A CA 1
ATOM 1292 C C . THR A 1 178 ? -14.430 -4.577 32.164 1.00 85.75 178 THR A C 1
ATOM 1294 O O . THR A 1 178 ? -13.237 -4.762 31.942 1.00 85.75 178 THR A O 1
ATOM 1297 N N . ALA A 1 179 ? -15.170 -3.682 31.511 1.00 87.25 179 ALA A N 1
ATOM 1298 C CA . ALA A 1 179 ? -14.627 -2.667 30.615 1.00 87.25 179 ALA A CA 1
ATOM 1299 C C . ALA A 1 179 ? -14.500 -1.330 31.364 1.00 87.25 179 ALA A C 1
ATOM 1301 O O . ALA A 1 179 ? -15.481 -0.838 31.925 1.00 87.25 179 ALA A O 1
ATOM 1302 N N . THR A 1 180 ? -13.304 -0.749 31.370 1.00 89.69 180 THR A N 1
ATOM 1303 C CA . THR A 1 180 ? -12.985 0.521 32.028 1.00 89.69 180 THR A CA 1
ATOM 1304 C C . THR A 1 180 ? -12.648 1.559 30.973 1.00 89.69 180 THR A C 1
ATOM 1306 O O . THR A 1 180 ? -11.739 1.353 30.171 1.00 89.69 180 THR A O 1
ATOM 1309 N N . PHE A 1 181 ? -13.365 2.678 31.008 1.00 88.69 181 PHE A N 1
ATOM 1310 C CA . PHE A 1 181 ? -13.140 3.816 30.128 1.00 88.69 181 PHE A CA 1
ATOM 1311 C C . PHE A 1 181 ? -12.352 4.891 30.885 1.00 88.69 181 PHE A C 1
ATOM 1313 O O . PHE A 1 181 ? -12.764 5.285 31.977 1.00 88.69 181 PHE A O 1
ATOM 1320 N N . ASP A 1 182 ? -11.247 5.365 30.315 1.00 88.19 182 ASP A N 1
ATOM 1321 C CA . ASP A 1 182 ? -10.401 6.424 30.866 1.00 88.19 182 ASP A CA 1
ATOM 1322 C C . ASP A 1 182 ? -10.353 7.615 29.902 1.00 88.19 182 ASP A C 1
ATOM 1324 O O . ASP A 1 182 ? -9.783 7.544 28.815 1.00 88.19 182 ASP A O 1
ATOM 1328 N N . SER A 1 183 ? -10.979 8.721 30.303 1.00 87.69 183 SER A N 1
ATOM 1329 C CA . SER A 1 183 ? -10.977 9.969 29.537 1.00 87.69 183 SER A CA 1
ATOM 1330 C C . SER A 1 183 ? -9.832 10.914 29.916 1.00 87.69 183 SER A C 1
ATOM 1332 O O . SER A 1 183 ? -9.817 12.063 29.469 1.00 87.69 183 SER A O 1
ATOM 1334 N N . THR A 1 184 ? -8.908 10.500 30.786 1.00 85.38 184 THR A N 1
ATOM 1335 C CA . THR A 1 184 ? -7.827 11.358 31.284 1.00 85.38 184 THR A CA 1
ATOM 1336 C C . THR A 1 184 ? -6.947 11.831 30.130 1.00 85.38 184 THR A C 1
ATOM 1338 O O . THR A 1 184 ? -6.369 11.036 29.398 1.00 85.38 184 THR A O 1
ATOM 1341 N N . GLY A 1 185 ? -6.839 13.151 29.961 1.00 84.06 185 GLY A N 1
ATOM 1342 C CA . GLY A 1 185 ? -6.017 13.759 28.909 1.00 84.06 185 GLY A CA 1
ATOM 1343 C C . GLY A 1 185 ? -6.628 13.733 27.503 1.00 84.06 185 GLY A C 1
ATOM 1344 O O . GLY A 1 185 ? -5.983 14.209 26.570 1.00 84.06 185 GLY A O 1
ATOM 1345 N N . LEU A 1 186 ? -7.855 13.232 27.337 1.00 84.44 186 LEU A N 1
ATOM 1346 C CA . LEU A 1 186 ? -8.575 13.298 26.065 1.00 84.44 186 LEU A CA 1
ATOM 1347 C C . LEU A 1 186 ? -9.237 14.667 25.865 1.00 84.44 186 LEU A C 1
ATOM 1349 O O . LEU A 1 186 ? -9.694 15.306 26.814 1.00 84.44 186 LEU A O 1
ATOM 1353 N N . ALA A 1 187 ? -9.299 15.103 24.609 1.00 85.44 187 ALA A N 1
ATOM 1354 C CA . ALA A 1 187 ? -10.023 16.303 24.211 1.00 85.44 187 ALA A CA 1
ATOM 1355 C C . ALA A 1 187 ? -11.542 16.046 24.165 1.00 85.44 187 ALA A C 1
ATOM 1357 O O . ALA A 1 187 ? -11.990 14.902 24.145 1.00 85.44 187 ALA A O 1
ATOM 1358 N N . ASP A 1 188 ? -12.334 17.122 24.129 1.00 85.44 188 ASP A N 1
ATOM 1359 C CA . ASP A 1 188 ? -13.770 17.042 23.832 1.00 85.44 188 ASP A CA 1
ATOM 1360 C C . ASP A 1 188 ? -13.995 16.338 22.487 1.00 85.44 188 ASP A C 1
ATOM 1362 O O . ASP A 1 188 ? -13.352 16.678 21.489 1.00 85.44 188 ASP A O 1
ATOM 1366 N N . GLY A 1 189 ? -14.883 15.344 22.461 1.00 81.12 189 GLY A N 1
ATOM 1367 C CA . GLY A 1 189 ? -15.092 14.541 21.265 1.00 81.12 189 GLY A CA 1
ATOM 1368 C C . GLY A 1 189 ? -15.748 13.184 21.496 1.00 81.12 189 GLY A C 1
ATOM 1369 O O . GLY A 1 189 ? -16.015 12.750 22.620 1.00 81.12 189 GLY A O 1
ATOM 1370 N N . VAL A 1 190 ? -16.013 12.506 20.380 1.00 78.06 190 VAL A N 1
ATOM 1371 C CA . VAL A 1 190 ? -16.528 11.136 20.337 1.00 78.06 190 VAL A CA 1
ATOM 1372 C C . VAL A 1 190 ? -15.397 10.213 19.899 1.00 78.06 190 VAL A C 1
ATOM 1374 O O . VAL A 1 190 ? -14.817 10.400 18.834 1.00 78.06 190 VAL A O 1
ATOM 1377 N N . TYR A 1 191 ? -15.117 9.207 20.715 1.00 79.38 191 TYR A N 1
ATOM 1378 C CA . TYR A 1 191 ? -14.129 8.166 20.471 1.00 79.38 191 TYR A CA 1
ATOM 1379 C C . TYR A 1 191 ? -14.862 6.841 20.283 1.00 79.38 191 TYR A C 1
ATOM 1381 O O . TYR A 1 191 ? -15.720 6.486 21.092 1.00 79.38 191 TYR A O 1
ATOM 1389 N N . THR A 1 192 ? -14.546 6.111 19.219 1.00 80.81 192 THR A N 1
ATOM 1390 C CA . THR A 1 192 ? -15.210 4.850 18.862 1.00 80.81 192 THR A CA 1
ATOM 1391 C C . THR A 1 192 ? -14.196 3.731 18.692 1.00 80.81 192 THR A C 1
ATOM 1393 O O . THR A 1 192 ? -13.061 3.978 18.295 1.00 80.81 192 THR A O 1
ATOM 1396 N N . GLY A 1 193 ? -14.617 2.500 18.953 1.00 79.75 193 GLY A N 1
ATOM 1397 C CA . GLY A 1 193 ? -13.854 1.291 18.659 1.00 79.75 193 GLY A CA 1
ATOM 1398 C C . GLY A 1 193 ? -14.775 0.077 18.617 1.00 79.75 193 GLY A C 1
ATOM 1399 O O . GLY A 1 193 ? -15.947 0.170 18.984 1.00 79.75 193 GLY A O 1
ATOM 1400 N N . ASN A 1 194 ? -14.247 -1.066 18.203 1.00 79.62 194 ASN A N 1
ATOM 1401 C CA . ASN A 1 194 ? -14.957 -2.337 18.214 1.00 79.62 194 ASN A CA 1
ATOM 1402 C C . ASN A 1 194 ? -14.198 -3.332 19.094 1.00 79.62 194 ASN A C 1
ATOM 1404 O O . ASN A 1 194 ? -13.113 -3.787 18.743 1.00 79.62 194 ASN A O 1
ATOM 1408 N N . LEU A 1 195 ? -14.758 -3.678 20.251 1.00 82.81 195 LEU A N 1
ATOM 1409 C CA . LEU A 1 195 ? -14.199 -4.709 21.119 1.00 82.81 195 LEU A CA 1
ATOM 1410 C C . LEU A 1 195 ? -14.633 -6.085 20.615 1.00 82.81 195 LEU A C 1
ATOM 1412 O O . LEU A 1 195 ? -15.825 -6.355 20.488 1.00 82.81 195 LEU A O 1
ATOM 1416 N N . CYS A 1 196 ? -13.675 -6.976 20.394 1.00 78.06 196 CYS A N 1
ATOM 1417 C CA . CYS A 1 196 ? -13.955 -8.338 19.969 1.00 78.06 196 CYS A CA 1
ATOM 1418 C C . CYS A 1 196 ? -13.803 -9.345 21.098 1.00 78.06 196 CYS A C 1
ATOM 1420 O O . CYS A 1 196 ? -12.828 -9.326 21.848 1.00 78.06 196 CYS A O 1
ATOM 1422 N N . ILE A 1 197 ? -14.767 -10.256 21.177 1.00 78.50 197 ILE A N 1
ATOM 1423 C CA . ILE A 1 197 ? -14.787 -11.366 22.121 1.00 78.50 197 ILE A CA 1
ATOM 1424 C C . ILE A 1 197 ? -14.837 -12.648 21.302 1.00 78.50 197 ILE A C 1
ATOM 1426 O O . ILE A 1 197 ? -15.840 -12.928 20.645 1.00 78.50 197 ILE A O 1
ATOM 1430 N N . THR A 1 198 ? -13.765 -13.431 21.344 1.00 77.50 198 THR A N 1
ATOM 1431 C CA . THR A 1 198 ? -13.743 -14.768 20.751 1.00 77.50 198 THR A CA 1
ATOM 1432 C C . THR A 1 198 ? -14.205 -15.807 21.770 1.00 77.50 198 THR A C 1
ATOM 1434 O O . THR A 1 198 ? -13.912 -15.713 22.965 1.00 77.50 198 THR A O 1
ATOM 1437 N N . SER A 1 199 ? -14.960 -16.801 21.313 1.00 74.44 199 SER A N 1
ATOM 1438 C CA . SER A 1 199 ? -15.451 -17.901 22.137 1.00 74.44 199 SER A CA 1
ATOM 1439 C C . SER A 1 199 ? -15.470 -19.189 21.334 1.00 74.44 199 SER A C 1
ATOM 1441 O O . SER A 1 199 ? -15.874 -19.195 20.183 1.00 74.44 199 SER A O 1
ATOM 1443 N N . ASN A 1 200 ? -15.079 -20.292 21.961 1.00 72.19 200 ASN A N 1
ATOM 1444 C CA . ASN A 1 200 ? -15.210 -21.634 21.399 1.00 72.19 200 ASN A CA 1
ATOM 1445 C C . ASN A 1 200 ? -16.535 -22.311 21.810 1.00 72.19 200 ASN A C 1
ATOM 1447 O O . ASN A 1 200 ? -16.589 -23.540 21.909 1.00 72.19 200 ASN A O 1
ATOM 1451 N N . ASP A 1 201 ? -17.570 -21.528 22.140 1.00 71.12 201 ASP A N 1
ATOM 1452 C CA . ASP A 1 201 ? -18.910 -22.052 22.408 1.00 71.12 201 ASP A CA 1
ATOM 1453 C C . ASP A 1 201 ? -19.492 -22.654 21.117 1.00 71.12 201 ASP A C 1
ATOM 1455 O O . ASP A 1 201 ? -19.634 -21.930 20.134 1.00 71.12 201 ASP A O 1
ATOM 1459 N N . PRO A 1 202 ? -19.840 -23.955 21.085 1.00 67.56 202 PRO A N 1
ATOM 1460 C CA . PRO A 1 202 ? -20.431 -24.573 19.899 1.00 67.56 202 PRO A CA 1
ATOM 1461 C C . PRO A 1 202 ? -21.803 -23.989 19.527 1.00 67.56 202 PRO A C 1
ATOM 1463 O O . PRO A 1 202 ? -22.236 -24.145 18.384 1.00 67.56 202 PRO A O 1
ATOM 1466 N N . ASP A 1 203 ? -22.491 -23.330 20.465 1.00 66.00 203 ASP A N 1
ATOM 1467 C CA . ASP A 1 203 ? -23.686 -22.549 20.172 1.00 66.00 203 ASP A CA 1
ATOM 1468 C C . ASP A 1 203 ? -23.260 -21.116 19.824 1.00 66.00 203 ASP A C 1
ATOM 1470 O O . ASP A 1 203 ? -23.018 -20.285 20.704 1.00 66.00 203 ASP A O 1
ATOM 1474 N N . ALA A 1 204 ? -23.203 -20.810 18.526 1.00 55.59 204 ALA A N 1
ATOM 1475 C CA . ALA A 1 204 ? -22.876 -19.468 18.067 1.00 55.59 204 ALA A CA 1
ATOM 1476 C C . ALA A 1 204 ? -23.812 -18.430 18.716 1.00 55.59 204 ALA A C 1
ATOM 1478 O O . ALA A 1 204 ? -25.042 -18.547 18.667 1.00 55.59 204 ALA A O 1
ATOM 1479 N N . GLY A 1 205 ? -23.216 -17.437 19.378 1.00 55.66 205 GLY A N 1
ATOM 1480 C CA . GLY A 1 205 ? -23.930 -16.472 20.210 1.00 55.66 205 GLY A CA 1
ATOM 1481 C C . GLY A 1 205 ? -24.972 -15.633 19.447 1.00 55.66 205 GLY A C 1
ATOM 1482 O O . GLY A 1 205 ? -25.083 -15.688 18.220 1.00 55.66 205 GLY A O 1
ATOM 1483 N N . PRO A 1 206 ? -25.758 -14.807 20.160 1.00 49.66 206 PRO A N 1
ATOM 1484 C CA . PRO A 1 206 ? -26.725 -13.920 19.526 1.00 49.66 206 PRO A CA 1
ATOM 1485 C C . PRO A 1 206 ? -25.986 -12.828 18.737 1.00 49.66 206 PRO A C 1
ATOM 1487 O O . PRO A 1 206 ? -25.520 -11.858 19.326 1.00 49.66 206 PRO A O 1
ATOM 1490 N N . GLY A 1 207 ? -25.866 -12.965 17.413 1.00 44.59 207 GLY A N 1
ATOM 1491 C CA . GLY A 1 207 ? -25.364 -11.864 16.584 1.00 44.59 207 GLY A CA 1
ATOM 1492 C C . GLY A 1 207 ? -24.938 -12.202 15.160 1.00 44.59 207 GLY A C 1
ATOM 1493 O O . GLY A 1 207 ? -25.227 -11.417 14.265 1.00 44.59 207 GLY A O 1
ATOM 1494 N N . ASN A 1 208 ? -24.276 -13.336 14.914 1.00 45.19 208 ASN A N 1
ATOM 1495 C CA . ASN A 1 208 ? -23.689 -13.584 13.584 1.00 45.19 208 ASN A CA 1
ATOM 1496 C C . ASN A 1 208 ? -23.402 -15.054 13.228 1.00 45.19 208 ASN A C 1
ATOM 1498 O O . ASN A 1 208 ? -22.934 -15.307 12.122 1.00 45.19 208 ASN A O 1
ATOM 1502 N N . GLY A 1 209 ? -23.683 -16.023 14.105 1.00 51.72 209 GLY A N 1
ATOM 1503 C CA . GLY A 1 209 ? -23.419 -17.428 13.781 1.00 51.72 209 GLY A CA 1
ATOM 1504 C C . GLY A 1 209 ? -21.929 -17.801 13.764 1.00 51.72 209 GLY A C 1
ATOM 1505 O O . GLY A 1 209 ? -21.586 -18.810 13.152 1.00 51.72 209 GLY A O 1
ATOM 1506 N N . THR A 1 210 ? -21.053 -17.011 14.400 1.00 58.81 210 THR A N 1
ATOM 1507 C CA . THR A 1 210 ? -19.604 -17.261 14.457 1.00 58.81 210 THR A CA 1
ATOM 1508 C C . THR A 1 210 ? -19.073 -17.311 15.895 1.00 58.81 210 THR A C 1
ATOM 1510 O O . THR A 1 210 ? -19.739 -16.889 16.843 1.00 58.81 210 THR A O 1
ATOM 1513 N N . ASP A 1 211 ? -17.831 -17.782 16.036 1.00 67.69 211 ASP A N 1
ATOM 1514 C CA . ASP A 1 211 ? -17.035 -17.812 17.276 1.00 67.69 211 ASP A CA 1
ATOM 1515 C C . ASP A 1 211 ? -16.557 -16.410 17.725 1.00 67.69 211 ASP A C 1
ATOM 1517 O O . ASP A 1 211 ? -15.742 -16.282 18.640 1.00 67.69 211 ASP A O 1
ATOM 1521 N N . LEU A 1 212 ? -17.025 -15.337 17.073 1.00 71.25 212 LEU A N 1
ATOM 1522 C CA . LEU A 1 212 ? -16.575 -13.960 17.271 1.00 71.25 212 LEU A CA 1
ATOM 1523 C C . LEU A 1 212 ? -17.763 -13.028 17.524 1.00 71.25 212 LEU A C 1
ATOM 1525 O O . LEU A 1 212 ? -18.585 -12.805 16.641 1.00 71.25 212 LEU A O 1
ATOM 1529 N N . VAL A 1 213 ? -17.817 -12.404 18.699 1.00 74.12 213 VAL A N 1
ATOM 1530 C CA . VAL A 1 213 ? -18.790 -11.356 19.034 1.00 74.12 213 VAL A CA 1
ATOM 1531 C C . VAL A 1 213 ? -18.114 -9.991 18.956 1.00 74.12 213 VAL A C 1
ATOM 1533 O O . VAL A 1 213 ? -17.121 -9.748 19.638 1.00 74.12 213 VAL A O 1
ATOM 1536 N N . ILE A 1 214 ? -18.680 -9.090 18.153 1.00 74.69 214 ILE A N 1
ATOM 1537 C CA . ILE A 1 214 ? -18.203 -7.712 17.992 1.00 74.69 214 ILE A CA 1
ATOM 1538 C C . ILE A 1 214 ? -19.082 -6.790 18.840 1.00 74.69 214 ILE A C 1
ATOM 1540 O O . ILE A 1 214 ? -20.306 -6.783 18.698 1.00 74.69 214 ILE A O 1
ATOM 1544 N N . VAL A 1 215 ? -18.459 -6.005 19.714 1.00 79.31 215 VAL A N 1
ATOM 1545 C CA . VAL A 1 215 ? -19.110 -5.054 20.618 1.00 79.31 215 VAL A CA 1
ATOM 1546 C C . VAL A 1 215 ? -18.649 -3.637 20.261 1.00 79.31 215 VAL A C 1
ATOM 1548 O O . VAL A 1 215 ? -17.540 -3.246 20.633 1.00 79.31 215 VAL A O 1
ATOM 1551 N N . PRO A 1 216 ? -19.479 -2.842 19.561 1.00 80.31 216 PRO A N 1
ATOM 1552 C CA . PRO A 1 216 ? -19.191 -1.432 19.334 1.00 80.31 216 PRO A CA 1
ATOM 1553 C C . PRO A 1 216 ? -19.116 -0.685 20.669 1.00 80.31 216 PRO A C 1
ATOM 1555 O O . PRO A 1 216 ? -20.025 -0.774 21.498 1.00 80.31 216 PRO A O 1
ATOM 1558 N N . VAL A 1 217 ? -18.037 0.061 20.875 1.00 82.94 217 VAL A N 1
ATOM 1559 C CA . VAL A 1 217 ? -17.796 0.881 22.065 1.00 82.94 217 VAL A CA 1
ATOM 1560 C C . VAL A 1 217 ? -17.693 2.348 21.669 1.00 82.94 217 VAL A C 1
ATOM 1562 O O . VAL A 1 217 ? -17.142 2.705 20.627 1.00 82.94 217 VAL A O 1
ATOM 1565 N N . THR A 1 218 ? -18.252 3.225 22.497 1.00 80.75 218 THR A N 1
ATOM 1566 C CA . THR A 1 218 ? -18.223 4.672 22.269 1.00 80.75 218 THR A CA 1
ATOM 1567 C C . THR A 1 218 ? -17.988 5.395 23.587 1.00 80.75 218 THR A C 1
ATOM 1569 O O . THR A 1 218 ? -18.746 5.211 24.538 1.00 80.75 218 THR A O 1
ATOM 1572 N N . LEU A 1 219 ? -16.958 6.236 23.631 1.00 84.50 219 LEU A N 1
ATOM 1573 C CA . LEU A 1 219 ? -16.691 7.180 24.709 1.00 84.50 219 LEU A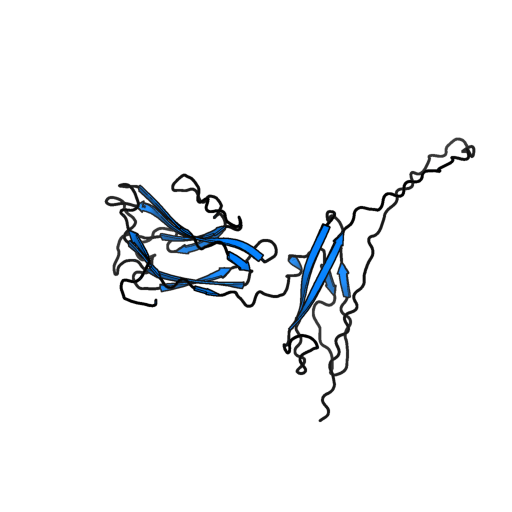 CA 1
ATOM 1574 C C . LEU A 1 219 ? -16.975 8.590 24.199 1.00 84.50 219 LEU A C 1
ATOM 1576 O O . LEU A 1 219 ? -16.405 9.029 23.207 1.00 84.50 219 LEU A O 1
ATOM 1580 N N . THR A 1 220 ? -17.857 9.318 24.876 1.00 84.94 220 THR A N 1
ATOM 1581 C CA . THR A 1 220 ? -18.059 10.746 24.612 1.00 84.94 220 THR A CA 1
ATOM 1582 C C . THR A 1 220 ? -17.431 11.544 25.740 1.00 84.94 220 THR A C 1
ATOM 1584 O O . THR A 1 220 ? -17.917 11.509 26.871 1.00 84.94 220 THR A O 1
ATOM 1587 N N . VAL A 1 221 ? -16.366 12.269 25.427 1.00 85.31 221 VAL A N 1
ATOM 1588 C CA . VAL A 1 221 ? -15.752 13.246 26.324 1.00 85.31 221 VAL A CA 1
ATOM 1589 C C . VAL A 1 221 ? -16.448 14.573 26.077 1.00 85.31 221 VAL A C 1
ATOM 1591 O O . VAL A 1 221 ? -16.679 14.931 24.929 1.00 85.31 221 VAL A O 1
ATOM 1594 N N . ARG A 1 222 ? -16.829 15.270 27.148 1.00 81.12 222 ARG A N 1
ATOM 1595 C CA . ARG A 1 222 ? -17.448 16.599 27.090 1.00 81.12 222 ARG A CA 1
ATOM 1596 C C . ARG A 1 222 ? -16.676 17.551 27.992 1.00 81.12 222 ARG A C 1
ATOM 1598 O O . ARG A 1 222 ? -16.166 17.098 29.022 1.00 81.12 222 ARG A O 1
ATOM 1605 N N . PRO A 1 223 ? -16.621 18.856 27.675 1.00 76.38 223 PRO A N 1
ATOM 1606 C CA . PRO A 1 223 ? -16.083 19.829 28.608 1.00 76.38 223 PRO A CA 1
ATOM 1607 C C . PRO A 1 223 ? -16.897 19.801 29.910 1.00 76.38 223 PRO A C 1
ATOM 1609 O O . PRO A 1 223 ? -18.102 19.519 29.879 1.00 76.38 223 PRO A O 1
ATOM 1612 N N . PRO A 1 224 ? -16.273 20.109 31.061 1.00 66.12 224 PRO A N 1
ATOM 1613 C CA . PRO A 1 224 ? -17.014 20.259 32.301 1.00 66.12 224 PRO A CA 1
ATOM 1614 C C . PRO A 1 224 ? -18.093 21.325 32.109 1.00 66.12 224 PRO A C 1
ATOM 1616 O O . PRO A 1 224 ? -17.817 22.434 31.648 1.00 66.12 224 PRO A O 1
ATOM 1619 N N . THR A 1 225 ? -19.335 20.989 32.460 1.00 57.19 225 THR A N 1
ATOM 1620 C CA . THR A 1 225 ? -20.422 21.966 32.482 1.00 57.19 225 THR A CA 1
ATOM 1621 C C . THR A 1 225 ? -20.037 23.070 33.462 1.00 57.19 225 THR A C 1
ATOM 1623 O O . THR A 1 225 ? -19.926 22.821 34.663 1.00 57.19 225 THR A O 1
ATOM 1626 N N . ALA A 1 226 ? -19.808 24.286 32.964 1.00 54.31 226 ALA A N 1
ATOM 1627 C CA . ALA A 1 226 ? -19.511 25.421 33.822 1.00 54.31 226 ALA A CA 1
ATOM 1628 C C . ALA A 1 226 ? -20.713 25.687 34.741 1.00 54.31 226 ALA A C 1
ATOM 1630 O O . ALA A 1 226 ? -21.798 26.043 34.279 1.00 54.31 226 ALA A O 1
ATOM 1631 N N . VAL A 1 227 ? -20.524 25.515 36.049 1.00 49.06 227 VAL A N 1
ATOM 1632 C CA . VAL A 1 227 ? -21.497 25.968 37.045 1.00 49.06 227 VAL A CA 1
ATOM 1633 C C . VAL A 1 227 ? -21.291 27.467 37.214 1.00 49.06 227 VAL A C 1
ATOM 1635 O O . VAL A 1 227 ? -20.340 27.909 37.857 1.00 49.06 227 VAL A O 1
ATOM 1638 N N . VAL A 1 228 ? -22.172 28.262 36.612 1.00 51.75 228 VAL A N 1
ATOM 1639 C CA . VAL A 1 228 ? -22.198 29.707 36.850 1.00 51.75 228 VAL A CA 1
ATOM 1640 C C . VAL A 1 228 ? -22.871 29.940 38.200 1.00 51.75 228 VAL A C 1
ATOM 1642 O O . VAL A 1 228 ? -24.093 29.868 38.316 1.00 51.75 228 VAL A O 1
ATOM 1645 N N . VAL A 1 229 ? -22.081 30.207 39.241 1.00 49.84 229 VAL A N 1
ATOM 1646 C CA . VAL A 1 229 ? -22.623 30.636 40.535 1.00 49.84 229 VAL A CA 1
ATOM 1647 C C . VAL A 1 229 ? -22.924 32.130 40.450 1.00 49.84 229 VAL A C 1
ATOM 1649 O O . VAL A 1 229 ? -22.046 32.962 40.646 1.00 49.84 229 VAL A O 1
ATOM 1652 N N . THR A 1 230 ? -24.162 32.486 40.110 1.00 51.00 230 THR A N 1
ATOM 1653 C CA . THR A 1 230 ? -24.566 33.896 39.953 1.00 51.00 230 THR A CA 1
ATOM 1654 C C . THR A 1 230 ? -24.805 34.612 41.283 1.00 51.00 230 THR A C 1
ATOM 1656 O O . THR A 1 230 ? -24.798 35.836 41.312 1.00 51.00 230 THR A O 1
ATOM 1659 N N . ASN A 1 231 ? -24.984 33.868 42.384 1.00 46.31 231 ASN A N 1
ATOM 1660 C CA . ASN A 1 231 ? -25.379 34.407 43.690 1.00 46.31 231 ASN A CA 1
ATOM 1661 C C . ASN A 1 231 ? -24.459 33.923 44.823 1.00 46.31 231 ASN A C 1
ATOM 1663 O O . ASN A 1 231 ? -24.938 33.426 45.842 1.00 46.31 231 ASN A O 1
ATOM 1667 N N . LEU A 1 232 ? -23.138 34.062 44.673 1.00 44.72 232 LEU A N 1
ATOM 1668 C CA . LEU A 1 232 ? -22.256 33.995 45.840 1.00 44.72 232 LEU A CA 1
ATOM 1669 C C . LEU A 1 232 ? -22.357 35.338 46.584 1.00 44.72 232 LEU A C 1
ATOM 1671 O O . LEU A 1 232 ? -21.534 36.232 46.408 1.00 44.72 232 LEU A O 1
ATOM 1675 N N . ALA A 1 233 ? -23.421 35.520 47.367 1.00 41.16 233 ALA A N 1
ATOM 1676 C CA . ALA A 1 233 ? -23.446 36.590 48.352 1.00 41.16 233 ALA A CA 1
ATOM 1677 C C . ALA A 1 233 ? -22.458 36.198 49.455 1.00 41.16 233 ALA A C 1
ATOM 1679 O O . ALA A 1 233 ? -22.693 35.244 50.194 1.00 41.16 233 ALA A O 1
ATOM 1680 N N . ALA A 1 234 ? -21.327 36.894 49.532 1.00 43.56 234 ALA A N 1
ATOM 1681 C CA . ALA A 1 234 ? -20.489 36.826 50.714 1.00 43.56 234 ALA A CA 1
ATOM 1682 C C . ALA A 1 234 ? -21.273 37.476 51.862 1.00 43.56 234 ALA A C 1
ATOM 1684 O O . ALA A 1 234 ? -21.359 38.701 51.932 1.00 43.56 234 ALA A O 1
ATOM 1685 N N . GLU A 1 235 ? -21.857 36.683 52.760 1.00 42.34 235 GLU A N 1
ATOM 1686 C CA . GLU A 1 235 ? -22.017 37.176 54.125 1.00 42.34 235 GLU A CA 1
ATOM 1687 C C . GLU A 1 235 ? -20.601 37.348 54.671 1.00 42.34 235 GLU A C 1
ATOM 1689 O O . GLU A 1 235 ? -19.838 36.387 54.787 1.00 42.34 235 GLU A O 1
ATOM 1694 N N . SER A 1 236 ? -20.209 38.595 54.924 1.00 41.69 236 SER A N 1
ATOM 1695 C CA . SER A 1 236 ? -18.968 38.901 55.620 1.00 41.69 236 SER A CA 1
ATOM 1696 C C . SER A 1 236 ? -19.076 38.359 57.045 1.00 41.69 236 SER A C 1
ATOM 1698 O O . SER A 1 236 ? -19.587 39.033 57.936 1.00 41.69 236 SER A O 1
ATOM 1700 N N . ALA A 1 237 ? -18.627 37.128 57.262 1.00 46.91 237 ALA A N 1
ATOM 1701 C CA . ALA A 1 237 ? -18.231 36.682 58.584 1.00 46.91 237 ALA A CA 1
ATOM 1702 C C . ALA A 1 237 ? -16.806 37.195 58.822 1.00 46.91 237 ALA A C 1
ATOM 1704 O O . ALA A 1 237 ? -15.899 36.876 58.049 1.00 46.91 237 ALA A O 1
ATOM 1705 N N . ASP A 1 238 ? -16.622 38.011 59.860 1.00 44.12 238 ASP A N 1
ATOM 1706 C CA . ASP A 1 238 ? -15.302 38.458 60.299 1.00 44.12 238 ASP A CA 1
ATOM 1707 C C . ASP A 1 238 ? -14.402 37.237 60.532 1.00 44.12 238 ASP A C 1
ATOM 1709 O O . ASP A 1 238 ? -14.651 36.412 61.416 1.00 44.12 238 ASP A O 1
ATOM 1713 N N . LEU A 1 239 ? -13.349 37.104 59.723 1.00 44.88 239 LEU A N 1
ATOM 1714 C CA . LEU A 1 239 ? -12.315 36.108 59.969 1.00 44.88 239 LEU A CA 1
ATOM 1715 C C . LEU A 1 239 ? -11.459 36.595 61.149 1.00 44.88 239 LEU A C 1
ATOM 1717 O O . LEU A 1 239 ? -10.979 37.732 61.115 1.00 44.88 239 LEU A O 1
ATOM 1721 N N . PRO A 1 240 ? -11.206 35.768 62.180 1.00 42.44 240 PRO A N 1
ATOM 1722 C CA . PRO A 1 240 ? -10.217 36.114 63.190 1.00 42.44 240 PRO A CA 1
ATOM 1723 C C . PRO A 1 240 ? -8.851 36.318 62.519 1.00 42.44 240 PRO A C 1
ATOM 1725 O O . PRO A 1 240 ? -8.499 35.622 61.561 1.00 42.44 240 PRO A O 1
ATOM 1728 N N . ALA A 1 241 ? -8.091 37.297 63.015 1.00 38.09 241 ALA A N 1
ATOM 1729 C CA . ALA A 1 241 ? -6.797 37.682 62.460 1.00 38.09 241 ALA A CA 1
ATOM 1730 C C . ALA A 1 241 ? -5.872 36.457 62.304 1.00 38.09 241 ALA A C 1
ATOM 1732 O O . ALA A 1 241 ? -5.418 35.889 63.296 1.00 38.09 241 ALA A O 1
ATOM 1733 N N . GLY A 1 242 ? -5.613 36.052 61.053 1.00 48.53 242 GLY A N 1
ATOM 1734 C CA . GLY A 1 242 ? -4.714 34.943 60.703 1.00 48.53 242 GLY A CA 1
ATOM 1735 C C . GLY A 1 242 ? -5.282 33.860 59.772 1.00 48.53 242 GLY A C 1
ATOM 1736 O O . GLY A 1 242 ? -4.527 32.976 59.376 1.00 48.53 242 GLY A O 1
ATOM 1737 N N . GLY A 1 243 ? -6.564 33.895 59.395 1.00 40.22 243 GLY A N 1
ATOM 1738 C CA . GLY A 1 243 ? -7.142 32.911 58.466 1.00 40.22 243 GLY A CA 1
ATOM 1739 C C . GLY A 1 243 ? -6.860 33.217 56.987 1.00 40.22 243 GLY A C 1
ATOM 1740 O O . GLY A 1 243 ? -7.198 34.295 56.506 1.00 40.22 243 GLY A O 1
ATOM 1741 N N . THR A 1 244 ? -6.286 32.269 56.242 1.00 39.69 244 THR A N 1
ATOM 1742 C CA . THR A 1 244 ? -6.199 32.318 54.771 1.00 39.69 244 THR A CA 1
ATOM 1743 C C . THR A 1 244 ? -7.426 31.657 54.134 1.00 39.69 244 THR A C 1
ATOM 1745 O O . THR A 1 244 ? -7.870 30.595 54.569 1.00 39.69 244 THR A O 1
ATOM 1748 N N . ALA A 1 245 ? -7.991 32.277 53.094 1.00 41.41 245 ALA A N 1
ATOM 1749 C CA . ALA A 1 245 ? -9.121 31.714 52.355 1.00 41.41 245 ALA A CA 1
ATOM 1750 C C . ALA A 1 245 ? -8.676 30.495 51.525 1.00 41.41 245 ALA A C 1
ATOM 1752 O O . ALA A 1 245 ? -7.760 30.594 50.708 1.00 41.41 245 ALA A O 1
ATOM 1753 N N . ALA A 1 246 ? -9.336 29.351 51.714 1.00 35.22 246 ALA A N 1
ATOM 1754 C CA . ALA A 1 246 ? -9.137 28.174 50.875 1.00 35.22 246 ALA A CA 1
ATOM 1755 C C . ALA A 1 246 ? -9.954 28.319 49.581 1.00 35.22 246 ALA A C 1
ATOM 1757 O O . ALA A 1 246 ? -11.182 28.400 49.619 1.00 35.22 246 ALA A O 1
ATOM 1758 N N . ALA A 1 247 ? -9.280 28.348 48.430 1.00 35.00 247 ALA A N 1
ATOM 1759 C CA . ALA A 1 247 ? -9.949 28.255 47.138 1.00 35.00 247 ALA A CA 1
ATOM 1760 C C . ALA A 1 247 ? -10.524 26.840 46.966 1.00 35.00 247 ALA A C 1
ATOM 1762 O O . ALA A 1 247 ? -9.787 25.854 46.977 1.00 35.00 247 ALA A O 1
ATOM 1763 N N . VAL A 1 248 ? -11.843 26.736 46.808 1.00 33.38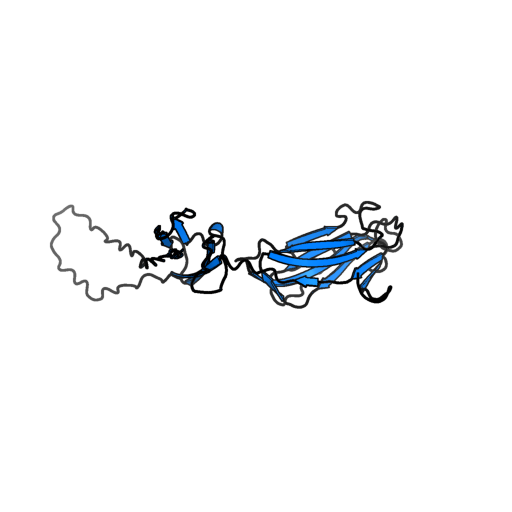 248 VAL A N 1
ATOM 1764 C CA . VAL A 1 248 ? -12.512 25.471 46.483 1.00 33.38 248 VAL A CA 1
ATOM 1765 C C . VAL A 1 248 ? -12.252 25.171 45.006 1.00 33.38 248 VAL A C 1
ATOM 1767 O O . VAL A 1 248 ? -12.831 25.806 44.128 1.00 33.38 248 VAL A O 1
ATOM 1770 N N . SER A 1 249 ? -11.351 24.230 44.724 1.00 32.69 249 SER A N 1
ATOM 1771 C CA . SER A 1 249 ? -11.139 23.703 43.373 1.00 32.69 249 SER A CA 1
ATOM 1772 C C . SER A 1 249 ? -12.113 22.547 43.132 1.00 32.69 249 SER A C 1
ATOM 1774 O O . SER A 1 249 ? -12.084 21.550 43.852 1.00 32.69 249 SER A O 1
ATOM 1776 N N . ALA A 1 250 ? -13.010 22.692 42.156 1.00 33.41 250 ALA A N 1
ATOM 1777 C CA . ALA A 1 250 ? -13.957 21.651 41.776 1.00 33.41 250 ALA A CA 1
ATOM 1778 C C . ALA A 1 250 ? -13.283 20.649 40.822 1.00 33.41 250 ALA A C 1
ATOM 1780 O O . ALA A 1 250 ? -12.992 20.985 39.677 1.00 33.41 250 ALA A O 1
ATOM 1781 N N . PHE A 1 251 ? -13.057 19.415 41.279 1.00 30.72 251 PHE A N 1
ATOM 1782 C CA . PHE A 1 251 ? -12.762 18.285 40.395 1.00 30.72 251 PHE A CA 1
ATOM 1783 C C . PHE A 1 251 ? -14.082 17.633 39.964 1.00 30.72 251 PHE A C 1
ATOM 1785 O O . PHE A 1 251 ? -14.857 17.187 40.810 1.00 30.72 251 PHE A O 1
ATOM 1792 N N . LEU A 1 252 ? -14.344 17.583 38.655 1.00 34.47 252 LEU A N 1
ATOM 1793 C CA . LEU A 1 252 ? -15.500 16.897 38.072 1.00 34.47 252 LEU A CA 1
ATOM 1794 C C . LEU A 1 252 ? -15.042 15.538 37.514 1.00 34.47 252 LEU A C 1
ATOM 1796 O O . LEU A 1 252 ? -14.233 15.497 36.591 1.00 34.47 252 LEU A O 1
ATOM 1800 N N . ALA A 1 253 ? -15.543 14.433 38.072 1.00 32.34 253 ALA A N 1
ATOM 1801 C CA . ALA A 1 253 ? -15.333 13.088 37.532 1.00 32.34 253 ALA A CA 1
ATOM 1802 C C . ALA A 1 253 ? -16.368 12.790 36.430 1.00 32.34 253 ALA A C 1
ATOM 1804 O O . ALA A 1 253 ? -17.561 13.039 36.614 1.00 32.34 253 ALA A O 1
ATOM 1805 N N . ALA A 1 254 ? -15.908 12.275 35.285 1.00 33.97 254 ALA A N 1
ATOM 1806 C CA . ALA A 1 254 ? -16.747 11.890 34.150 1.00 33.97 254 ALA A CA 1
ATOM 1807 C C . ALA A 1 254 ? -17.667 10.699 34.492 1.00 33.97 254 ALA A C 1
ATOM 1809 O O . ALA A 1 254 ? -17.296 9.816 35.268 1.00 33.97 254 ALA A O 1
ATOM 1810 N N . LEU A 1 255 ? -18.878 10.680 33.918 1.00 34.38 255 LEU A N 1
ATOM 1811 C CA . LEU A 1 255 ? -19.864 9.610 34.113 1.00 34.38 255 LEU A CA 1
ATOM 1812 C C . LEU A 1 255 ? -19.314 8.250 33.642 1.00 34.38 255 LEU A C 1
ATOM 1814 O O . LEU A 1 255 ? -19.140 8.017 32.448 1.00 34.38 255 LEU A O 1
ATOM 1818 N N . LEU A 1 256 ? -19.130 7.330 34.591 1.00 31.16 256 LEU A N 1
ATOM 1819 C CA . LEU A 1 256 ? -18.850 5.917 34.349 1.00 31.16 256 LEU A CA 1
ATOM 1820 C C . LEU A 1 256 ? -20.149 5.208 33.927 1.00 31.16 256 LEU A C 1
ATOM 1822 O O . LEU A 1 256 ? -21.039 5.007 34.753 1.00 31.16 256 LEU A O 1
ATOM 1826 N N . THR A 1 257 ? -20.266 4.801 32.662 1.00 34.66 257 THR A N 1
ATOM 1827 C CA . THR A 1 257 ? -21.315 3.854 32.249 1.00 34.66 257 THR A CA 1
ATOM 1828 C C . THR A 1 257 ? -20.709 2.454 32.234 1.00 34.66 257 THR A C 1
ATOM 1830 O O . THR A 1 257 ? -19.971 2.103 31.320 1.00 34.66 257 THR A O 1
ATOM 1833 N N . VAL A 1 258 ? -20.983 1.656 33.269 1.00 31.17 258 VAL A N 1
ATOM 1834 C CA . VAL A 1 258 ? -20.573 0.243 33.317 1.00 31.17 258 VAL A CA 1
ATOM 1835 C C . VAL A 1 258 ? -21.506 -0.560 32.410 1.00 31.17 258 VAL A C 1
ATOM 1837 O O . VAL A 1 258 ? -22.676 -0.753 32.738 1.00 31.17 258 VAL A O 1
ATOM 1840 N N . VAL A 1 259 ? -21.002 -1.046 31.275 1.00 35.66 259 VAL A N 1
ATOM 1841 C CA . VAL A 1 259 ? -21.713 -2.034 30.452 1.00 35.66 259 VAL A CA 1
ATOM 1842 C C . VAL A 1 259 ? -21.339 -3.425 30.959 1.00 35.66 259 VAL A C 1
ATOM 1844 O O . VAL A 1 259 ? -20.239 -3.912 30.712 1.00 35.66 259 VAL A O 1
ATOM 1847 N N . VAL A 1 260 ? -22.247 -4.072 31.694 1.00 31.05 260 VAL A N 1
ATOM 1848 C CA . VAL A 1 260 ? -22.093 -5.481 32.086 1.00 31.05 260 VAL A CA 1
ATOM 1849 C C . VAL A 1 260 ? -22.558 -6.356 30.924 1.00 31.05 260 VAL A C 1
ATOM 1851 O O . VAL A 1 260 ? -23.758 -6.550 30.731 1.00 31.05 260 VAL A O 1
ATOM 1854 N N . VAL A 1 261 ? -21.622 -6.907 30.149 1.00 34.34 261 VAL A N 1
ATOM 1855 C CA . VAL A 1 261 ? -21.941 -7.932 29.146 1.00 34.34 261 VAL A CA 1
ATOM 1856 C C . VAL A 1 261 ? -21.925 -9.299 29.828 1.00 34.34 261 VAL A C 1
ATOM 1858 O O . VAL A 1 261 ? -20.891 -9.771 30.289 1.00 34.34 261 VAL A O 1
ATOM 1861 N N . SER A 1 262 ? -23.095 -9.934 29.926 1.00 30.92 262 SER A N 1
ATOM 1862 C CA . SER A 1 262 ? -23.236 -11.298 30.451 1.00 30.92 262 SER A CA 1
ATOM 1863 C C . SER A 1 262 ? -23.268 -12.297 29.294 1.00 30.92 262 SER A C 1
ATOM 1865 O O . SER A 1 262 ? -24.243 -12.328 28.545 1.00 30.92 262 SER A O 1
ATOM 1867 N N . TYR A 1 263 ? -22.237 -13.131 29.155 1.00 33.12 263 TYR A N 1
ATOM 1868 C CA . TYR A 1 263 ? -22.225 -14.241 28.194 1.00 33.12 263 TYR A CA 1
ATOM 1869 C C . TYR A 1 263 ? -22.701 -15.529 28.871 1.00 33.12 263 TYR A C 1
ATOM 1871 O O . TYR A 1 263 ? -22.316 -15.784 30.009 1.00 33.12 263 TYR A O 1
ATOM 1879 N N . ARG A 1 264 ? -23.546 -16.329 28.205 1.00 35.19 264 ARG A N 1
ATOM 1880 C CA . ARG A 1 264 ? -24.153 -17.545 28.772 1.00 35.19 264 ARG A CA 1
ATOM 1881 C C . ARG A 1 264 ? -23.937 -18.740 27.849 1.00 35.19 264 ARG A C 1
ATOM 1883 O O . ARG A 1 264 ? -24.644 -18.850 26.854 1.00 35.19 264 ARG A O 1
ATOM 1890 N N . GLN A 1 265 ? -23.095 -19.685 28.262 1.00 31.08 265 GLN A N 1
ATOM 1891 C CA . GLN A 1 265 ? -23.057 -21.013 27.643 1.00 31.08 265 GLN A CA 1
ATOM 1892 C C . GLN A 1 265 ? -24.320 -21.801 28.016 1.00 31.08 265 GLN A C 1
ATOM 1894 O O . GLN A 1 265 ? -24.650 -21.927 29.204 1.00 31.08 265 GLN A O 1
ATOM 1899 N N . ARG A 1 266 ? -25.059 -22.349 27.045 1.00 40.56 266 ARG A N 1
ATOM 1900 C CA . ARG A 1 266 ? -26.218 -23.218 27.325 1.00 40.56 266 ARG A CA 1
ATOM 1901 C C . ARG A 1 266 ? -25.796 -24.689 27.358 1.00 40.56 266 ARG A C 1
ATOM 1903 O O . ARG A 1 266 ? -24.977 -25.153 26.583 1.00 40.56 266 ARG A O 1
ATOM 1910 N N . ARG A 1 267 ? -26.373 -25.454 28.294 1.00 37.28 267 ARG A N 1
ATOM 1911 C CA . ARG A 1 267 ? -26.175 -26.911 28.378 1.00 37.28 267 ARG A CA 1
ATOM 1912 C C . ARG A 1 267 ? -26.833 -27.593 27.179 1.00 37.28 267 ARG A C 1
ATOM 1914 O O . ARG A 1 267 ? -28.056 -27.513 27.054 1.00 37.28 267 ARG A O 1
ATOM 1921 N N . GLN A 1 268 ? -26.071 -28.370 26.413 1.00 39.66 268 GLN A N 1
ATOM 1922 C CA . GLN A 1 268 ? -26.664 -29.368 25.528 1.00 39.66 268 GLN A CA 1
ATOM 1923 C C . GLN A 1 268 ? -27.358 -30.453 26.363 1.00 39.66 268 GLN A C 1
ATOM 1925 O O . GLN A 1 268 ? -26.776 -31.033 27.286 1.00 39.66 268 GLN A O 1
ATOM 1930 N N . ARG A 1 269 ? -28.637 -30.703 26.063 1.00 42.34 269 ARG A N 1
ATOM 1931 C CA . ARG A 1 269 ? -29.315 -31.921 26.512 1.00 42.34 269 ARG A CA 1
ATOM 1932 C C . ARG A 1 269 ? -28.774 -33.063 25.653 1.00 42.34 269 ARG A C 1
ATOM 1934 O O . ARG A 1 269 ? -28.885 -32.989 24.434 1.00 42.34 269 ARG A O 1
ATOM 1941 N N . ARG A 1 270 ? -28.144 -34.041 26.311 1.00 41.16 270 ARG A N 1
ATOM 1942 C CA . ARG A 1 270 ? -27.794 -35.333 25.709 1.00 41.16 270 ARG A CA 1
ATOM 1943 C C . ARG A 1 270 ? -29.041 -36.062 25.230 1.00 41.16 270 ARG A C 1
ATOM 1945 O O . ARG A 1 270 ? -30.084 -35.904 25.908 1.00 41.16 270 ARG A O 1
#

Foldseek 3Di:
DDDDPPPWDKDWLACAPQFGKAWDKDKDAKDKAFFQKKKKKKKADAAPDQAFWKKWKFWALPARDPDCDDDLPGGGRRPGTQDIQPVVRHGCSTHNDIDMDMTGDDDDQQRIGITMMMMIGTDGQTHPNRSHIGMMTMDDIDIGHGVRPLFGDCVNVVQKDKPPPDDDDDAFDWDWIWIHGHCPPPDADKDKTKHKDFAPQPPQDPDDSDRIDIDIDMDGDHPPDDDPPPDPPPPPDPDPPPDDDDDDDDDDDDDDDIDTDIDGRHDDDD

pLDDT: mean 80.2, std 21.47, range [30.72, 98.94]